Protein AF-A0A1W0E5Q2-F1 (afdb_monomer_lite)

Organism: NCBI:txid646526

pLDDT: mean 72.63, std 23.04, range [25.58, 96.44]

Sequence (210 aa):
MLLNKISNKIKNLESLKLEKNTQEKLEINKKIKTYCEIKRILDTDDTIPFDVLNIDKKTCKFIDVKENFINLAKVIHPNNCKCIGSREAAVKLQNAYLKINTLKKFEEYKKGKSTNMFTKNYVNKLTNLVNNQEINNVLFNNMFTHNNDIVFEQHLNTGHFSVSFNSLGILSNLFSTLPHGNNRRDTSLKNMLRRIFCFIVAILILLQFL

Foldseek 3Di:
DVVVVVVVVVVVVVVVVVVVVVVVVVVVVLLVVLQVLLVQLVPDDLQQLCSNLVHDLPPDDLVSLVVSLVVNCVSLPCVNDVDPNSVVSNVSNVSSSVQCVDPVSSVCVSVVNRPPPPCPVVVVVVVVVVVPVPVCCVVVCVVPVDPDDPDPDDDPDDDDDPDDDPDDPVVVVVVVPDDPDPDPPCPVVVVVVVVVVVVVVVVVVVVVVD

InterPro domains:
  IPR036869 Chaperone J-domain superfamily [G3DSA:1.10.287.110] (45-142)

Structure (mmCIF, N/CA/C/O backbone):
data_AF-A0A1W0E5Q2-F1
#
_entry.id   AF-A0A1W0E5Q2-F1
#
loop_
_atom_site.group_PDB
_atom_site.id
_atom_site.type_symbol
_atom_site.label_atom_id
_atom_site.label_alt_id
_atom_site.label_comp_id
_atom_site.label_asym_id
_atom_site.label_entity_id
_atom_site.label_seq_id
_atom_site.pdbx_PDB_ins_code
_atom_site.Cartn_x
_atom_site.Cartn_y
_atom_site.Cartn_z
_atom_site.occupancy
_atom_site.B_iso_or_equiv
_atom_site.auth_seq_id
_atom_site.auth_comp_id
_atom_site.auth_asym_id
_atom_site.auth_atom_id
_atom_site.pdbx_PDB_model_num
ATOM 1 N N . MET A 1 1 ? 48.278 -21.548 -29.520 1.00 75.56 1 MET A N 1
ATOM 2 C CA . MET A 1 1 ? 48.046 -20.440 -28.555 1.00 75.56 1 MET A CA 1
ATOM 3 C C . MET A 1 1 ? 46.888 -19.513 -28.957 1.00 75.56 1 MET A C 1
ATOM 5 O O . MET A 1 1 ? 46.073 -19.192 -28.100 1.00 75.56 1 MET A O 1
ATOM 9 N N . LEU A 1 2 ? 46.766 -19.107 -30.231 1.00 83.81 2 LEU A N 1
ATOM 10 C CA . LEU A 1 2 ? 45.667 -18.249 -30.720 1.00 83.81 2 LEU A CA 1
ATOM 11 C C . LEU A 1 2 ? 44.270 -18.886 -30.606 1.00 83.81 2 LEU A C 1
ATOM 13 O O . LEU A 1 2 ? 43.350 -18.236 -30.120 1.00 83.81 2 LEU A O 1
ATOM 17 N N . LEU A 1 3 ? 44.125 -20.167 -30.963 1.00 84.38 3 LEU A N 1
ATOM 18 C CA . LEU A 1 3 ? 42.841 -20.881 -30.883 1.00 84.38 3 LEU A CA 1
ATOM 19 C C . LEU A 1 3 ? 42.276 -20.934 -29.452 1.00 84.38 3 LEU A C 1
ATOM 21 O O . LEU A 1 3 ? 41.090 -20.688 -29.255 1.00 84.38 3 LEU A O 1
ATOM 25 N N . ASN A 1 4 ? 43.127 -21.128 -28.439 1.00 84.38 4 ASN A N 1
ATOM 26 C CA . ASN A 1 4 ? 42.702 -21.115 -27.032 1.00 84.38 4 ASN A CA 1
ATOM 27 C C . ASN A 1 4 ? 42.227 -19.723 -26.586 1.00 84.38 4 ASN A C 1
ATOM 29 O O . ASN A 1 4 ? 41.242 -19.610 -25.860 1.00 84.38 4 ASN A O 1
ATOM 33 N N . LYS A 1 5 ? 42.881 -18.649 -27.055 1.00 86.50 5 LYS A N 1
ATOM 34 C CA . LYS A 1 5 ? 42.441 -17.270 -26.778 1.00 86.50 5 LYS A CA 1
ATOM 35 C C . LYS A 1 5 ? 41.076 -16.979 -27.410 1.00 86.50 5 LYS A C 1
ATOM 37 O O . LYS A 1 5 ? 40.232 -16.366 -26.762 1.00 86.50 5 LYS A O 1
ATOM 42 N N . ILE A 1 6 ? 40.847 -17.444 -28.640 1.00 89.50 6 ILE A N 1
ATOM 43 C CA . ILE A 1 6 ? 39.563 -17.288 -29.339 1.00 89.50 6 ILE A CA 1
ATOM 44 C C . ILE A 1 6 ? 38.467 -18.093 -28.630 1.00 89.50 6 ILE A C 1
ATOM 46 O O . ILE A 1 6 ? 37.418 -17.536 -28.315 1.00 89.50 6 ILE A O 1
ATOM 50 N N . SER A 1 7 ? 38.734 -19.357 -28.285 1.00 88.44 7 SER A N 1
ATOM 51 C CA . SER A 1 7 ? 37.791 -20.211 -27.553 1.00 88.44 7 SER A CA 1
ATOM 52 C C . SER A 1 7 ? 37.380 -19.610 -26.206 1.00 88.44 7 SER A C 1
ATOM 54 O O . SER A 1 7 ? 36.201 -19.643 -25.859 1.00 88.44 7 SER A O 1
ATOM 56 N N . ASN A 1 8 ? 38.321 -19.047 -25.443 1.00 85.81 8 ASN A N 1
ATOM 57 C CA . ASN A 1 8 ? 38.005 -18.412 -24.161 1.00 85.81 8 ASN A CA 1
ATOM 58 C C . ASN A 1 8 ? 37.178 -17.133 -24.344 1.00 85.81 8 ASN A C 1
ATOM 60 O O . ASN A 1 8 ? 36.280 -16.859 -23.550 1.00 85.81 8 ASN A O 1
ATOM 64 N N . LYS A 1 9 ? 37.441 -16.366 -25.409 1.00 89.06 9 LYS A N 1
ATOM 65 C CA . LYS A 1 9 ? 36.678 -15.154 -25.725 1.00 89.06 9 LYS A CA 1
ATOM 66 C C . LYS A 1 9 ? 35.236 -15.477 -26.124 1.00 89.06 9 LYS A C 1
ATOM 68 O O . LYS A 1 9 ? 34.334 -14.765 -25.701 1.00 89.06 9 LYS A O 1
ATOM 73 N N . ILE A 1 10 ? 35.016 -16.559 -26.876 1.00 89.94 10 ILE A N 1
ATOM 74 C CA . ILE A 1 10 ? 33.670 -17.029 -27.246 1.00 89.94 10 ILE A CA 1
ATOM 75 C C . ILE A 1 10 ? 32.881 -17.444 -25.998 1.00 89.94 10 ILE A C 1
ATOM 77 O O . ILE A 1 10 ? 31.791 -16.922 -25.786 1.00 89.94 10 ILE A O 1
ATOM 81 N N . LYS A 1 11 ? 33.462 -18.273 -25.117 1.00 87.88 11 LYS A N 1
ATOM 82 C CA . LYS A 1 11 ? 32.806 -18.691 -23.862 1.00 87.88 11 LYS A CA 1
ATOM 83 C C . LYS A 1 11 ? 32.404 -17.504 -22.979 1.00 87.88 11 LYS A C 1
ATOM 85 O O . LYS A 1 11 ? 31.305 -17.485 -22.440 1.00 87.88 11 LYS A O 1
ATOM 90 N N . ASN A 1 12 ? 33.272 -16.496 -22.872 1.00 88.25 12 ASN A N 1
ATOM 91 C CA . ASN A 1 12 ? 32.995 -15.294 -22.082 1.00 88.25 12 ASN A CA 1
ATOM 92 C C . ASN A 1 12 ? 31.882 -14.421 -22.706 1.00 88.25 12 ASN A C 1
ATOM 94 O O . ASN A 1 12 ? 31.084 -13.800 -22.012 1.00 88.25 12 ASN A O 1
ATOM 98 N N . LEU A 1 13 ? 31.786 -14.382 -24.039 1.00 88.25 13 LEU A N 1
ATOM 99 C CA . LEU A 1 13 ? 30.698 -13.678 -24.725 1.00 88.25 13 LEU A CA 1
ATOM 100 C C . LEU A 1 13 ? 29.350 -14.395 -24.565 1.00 88.25 13 LEU A C 1
ATOM 102 O O . LEU A 1 13 ? 28.318 -13.732 -24.462 1.00 88.25 13 LEU A O 1
ATOM 106 N N . GLU A 1 14 ? 29.346 -15.727 -24.543 1.00 88.38 14 GLU A N 1
ATOM 107 C CA . GLU A 1 14 ? 28.142 -16.529 -24.304 1.00 88.38 14 GLU A CA 1
ATOM 108 C C . GLU A 1 14 ? 27.624 -16.366 -22.870 1.00 88.38 14 GLU A C 1
ATOM 110 O O . GLU A 1 14 ? 26.427 -16.132 -22.689 1.00 88.38 14 GLU A O 1
ATOM 115 N N . SER A 1 15 ? 28.508 -16.385 -21.864 1.00 81.19 15 SER A N 1
ATOM 116 C CA . SER A 1 15 ? 28.120 -16.144 -20.467 1.00 81.19 15 SER A CA 1
ATOM 117 C C . SER A 1 15 ? 27.541 -14.741 -20.266 1.00 81.19 15 SER A C 1
ATOM 119 O O . SER A 1 15 ? 26.471 -14.601 -19.677 1.00 81.19 15 SER A O 1
ATOM 121 N N . LEU A 1 16 ? 28.158 -13.709 -20.854 1.00 84.81 16 LEU A N 1
ATOM 122 C CA . LEU A 1 16 ? 27.651 -12.332 -20.789 1.00 84.81 16 LEU A CA 1
ATOM 123 C C . LEU A 1 16 ? 26.275 -12.166 -21.457 1.00 84.81 16 LEU A C 1
ATOM 125 O O . LEU A 1 16 ? 25.439 -11.398 -20.979 1.00 84.81 16 LEU A O 1
ATOM 129 N N . LYS A 1 17 ? 26.016 -12.866 -22.570 1.00 84.38 17 LYS A N 1
ATOM 130 C CA . LYS A 1 17 ? 24.691 -12.860 -23.217 1.00 84.38 17 LYS A CA 1
ATOM 131 C C . LYS A 1 17 ? 23.635 -13.536 -22.342 1.00 84.38 17 LYS A C 1
ATOM 133 O O . LYS A 1 17 ? 22.516 -13.035 -22.245 1.00 84.38 17 LYS A O 1
ATOM 138 N N . LEU A 1 18 ? 23.985 -14.647 -21.697 1.00 85.62 18 LEU A N 1
ATOM 139 C CA . LEU A 1 18 ? 23.076 -15.372 -20.813 1.00 85.62 18 LEU A CA 1
ATOM 140 C C . LEU A 1 18 ? 22.715 -14.549 -19.566 1.00 85.62 18 LEU A C 1
ATOM 142 O O . LEU A 1 18 ? 21.541 -14.485 -19.193 1.00 85.62 18 LEU A O 1
ATOM 146 N N . GLU A 1 19 ? 23.693 -13.874 -18.959 1.00 83.75 19 GLU A N 1
ATOM 147 C CA . GLU A 1 19 ? 23.477 -12.984 -17.812 1.00 83.75 19 GLU A CA 1
ATOM 148 C C . GLU A 1 19 ? 22.539 -11.826 -18.162 1.00 83.75 19 GLU A C 1
ATOM 150 O O . GLU A 1 19 ? 21.562 -11.592 -17.447 1.00 83.75 19 GLU A O 1
ATOM 155 N N . LYS A 1 20 ? 22.758 -11.165 -19.308 1.00 83.00 20 LYS A N 1
ATOM 156 C CA . LYS A 1 20 ? 21.885 -10.083 -19.792 1.00 83.00 20 LYS A CA 1
ATOM 157 C C . LYS A 1 20 ? 20.444 -10.547 -20.005 1.00 83.00 20 LYS A C 1
ATOM 159 O O . LYS A 1 20 ? 19.521 -9.919 -19.492 1.00 83.00 20 LYS A O 1
ATOM 164 N N . ASN A 1 21 ? 20.249 -11.683 -20.678 1.00 83.56 21 ASN A N 1
ATOM 165 C CA . ASN A 1 21 ? 18.913 -12.244 -20.910 1.00 83.56 21 ASN A CA 1
ATOM 166 C C . ASN A 1 21 ? 18.203 -12.618 -19.598 1.00 83.56 21 ASN A C 1
ATOM 168 O O . ASN A 1 21 ? 16.978 -12.538 -19.495 1.00 83.56 21 ASN A O 1
ATOM 172 N N . THR A 1 22 ? 18.962 -13.049 -18.590 1.00 86.44 22 THR A N 1
ATOM 173 C CA . THR A 1 22 ? 18.414 -13.406 -17.277 1.00 86.44 22 THR A CA 1
ATOM 174 C C . THR A 1 22 ? 17.990 -12.159 -16.504 1.00 86.44 22 THR A C 1
ATOM 176 O O . THR A 1 22 ? 16.891 -12.136 -15.953 1.00 86.44 22 THR A O 1
ATOM 179 N N . GLN A 1 23 ? 18.815 -11.107 -16.513 1.00 85.19 23 GLN A N 1
ATOM 180 C CA . GLN A 1 23 ? 18.502 -9.819 -15.887 1.00 85.19 23 GLN A CA 1
ATOM 181 C C . GLN A 1 23 ? 17.257 -9.176 -16.505 1.00 85.19 23 GLN A C 1
ATOM 183 O O . GLN A 1 23 ? 16.350 -8.777 -15.777 1.00 85.19 23 GLN A O 1
ATOM 188 N N . GLU A 1 24 ? 17.157 -9.166 -17.835 1.00 84.56 24 GLU A N 1
ATOM 189 C CA . GLU A 1 24 ? 16.009 -8.604 -18.550 1.00 84.56 24 GLU A CA 1
ATOM 190 C C . GLU A 1 24 ? 14.696 -9.322 -18.190 1.00 84.56 24 GLU A C 1
ATOM 192 O O . GLU A 1 24 ? 13.696 -8.681 -17.857 1.00 84.56 24 GLU A O 1
ATOM 197 N N . LYS A 1 25 ? 14.703 -10.662 -18.147 1.00 85.81 25 LYS A N 1
ATOM 198 C CA . LYS A 1 25 ? 13.542 -11.449 -17.691 1.00 85.81 25 LYS A CA 1
ATOM 199 C C . LYS A 1 25 ? 13.145 -11.111 -16.252 1.00 85.81 25 LYS A C 1
ATOM 201 O O . LYS A 1 25 ? 11.955 -11.056 -15.934 1.00 85.81 25 LYS A O 1
ATOM 206 N N . LEU A 1 26 ? 14.122 -10.887 -15.376 1.00 84.94 26 LEU A N 1
ATOM 207 C CA . LEU A 1 26 ? 13.898 -10.552 -13.969 1.00 84.94 26 LEU A CA 1
ATOM 208 C C . LEU A 1 26 ? 13.268 -9.161 -13.815 1.00 84.94 26 LEU A C 1
ATOM 210 O O . LEU A 1 26 ? 12.331 -8.989 -13.031 1.00 84.94 26 LEU A O 1
ATOM 214 N N . GLU A 1 27 ? 13.718 -8.190 -14.609 1.00 86.88 27 GLU A N 1
ATOM 215 C CA . GLU A 1 27 ? 13.139 -6.847 -14.648 1.00 86.88 27 GLU A CA 1
ATOM 216 C C . GLU A 1 27 ? 11.707 -6.837 -15.185 1.00 86.88 27 GLU A C 1
ATOM 218 O O . GLU A 1 27 ? 10.837 -6.186 -14.600 1.00 86.88 27 GLU A O 1
ATOM 223 N N . ILE A 1 28 ? 11.435 -7.576 -16.264 1.00 86.69 28 ILE A N 1
ATOM 224 C CA . ILE A 1 28 ? 10.082 -7.712 -16.820 1.00 86.69 28 ILE A CA 1
ATOM 225 C C . ILE A 1 28 ? 9.147 -8.325 -15.773 1.00 86.69 28 ILE A C 1
ATOM 227 O O . ILE A 1 28 ? 8.084 -7.769 -15.492 1.00 86.69 28 ILE A O 1
ATOM 231 N N . ASN A 1 29 ? 9.571 -9.408 -15.118 1.00 87.62 29 ASN A N 1
ATOM 232 C CA . ASN A 1 29 ? 8.796 -10.036 -14.048 1.00 87.62 29 ASN A CA 1
ATOM 233 C C . ASN A 1 29 ? 8.528 -9.077 -12.880 1.00 87.62 29 ASN A C 1
ATOM 235 O O . ASN A 1 29 ? 7.428 -9.080 -12.326 1.00 87.62 29 ASN A O 1
ATOM 239 N N . LYS A 1 30 ? 9.496 -8.226 -12.515 1.00 87.94 30 LYS A N 1
ATOM 240 C CA . LYS A 1 30 ? 9.305 -7.197 -11.484 1.00 87.94 30 LYS A CA 1
ATOM 241 C C . LYS A 1 30 ? 8.251 -6.169 -11.907 1.00 87.94 30 LYS A C 1
ATOM 243 O O . LYS A 1 30 ? 7.358 -5.875 -11.118 1.00 87.94 30 LYS A O 1
ATOM 248 N N . LYS A 1 31 ? 8.307 -5.676 -13.149 1.00 88.25 31 LYS A N 1
ATOM 249 C CA . LYS A 1 31 ? 7.326 -4.719 -13.693 1.00 88.25 31 LYS A CA 1
ATOM 250 C C . LYS A 1 31 ? 5.912 -5.302 -13.726 1.00 88.25 31 LYS A C 1
ATOM 252 O O . LYS A 1 31 ? 4.974 -4.627 -13.307 1.00 88.25 31 LYS A O 1
ATOM 257 N N . ILE A 1 32 ? 5.766 -6.557 -14.161 1.00 89.50 32 ILE A N 1
ATOM 258 C CA . ILE A 1 32 ? 4.474 -7.262 -14.178 1.00 89.50 32 ILE A CA 1
ATOM 259 C C . ILE A 1 32 ? 3.915 -7.378 -12.758 1.00 89.50 32 ILE A C 1
ATOM 261 O O . ILE A 1 32 ? 2.766 -7.012 -12.528 1.00 89.50 32 ILE A O 1
ATOM 265 N N . LYS A 1 33 ? 4.734 -7.806 -11.788 1.00 90.19 33 LYS A N 1
ATOM 266 C CA . LYS A 1 33 ? 4.317 -7.898 -10.379 1.00 90.19 33 LYS A CA 1
ATOM 267 C C . LYS A 1 33 ? 3.839 -6.554 -9.830 1.00 90.19 33 LYS A C 1
ATOM 269 O O . LYS A 1 33 ? 2.781 -6.500 -9.214 1.00 90.19 33 LYS A O 1
ATOM 274 N N . THR A 1 34 ? 4.573 -5.472 -10.089 1.00 90.75 34 THR A N 1
ATOM 275 C CA . THR A 1 34 ? 4.164 -4.126 -9.666 1.00 90.75 34 THR A CA 1
ATOM 276 C C . THR A 1 34 ? 2.839 -3.704 -10.302 1.00 90.75 34 THR A C 1
ATOM 278 O O . THR A 1 34 ? 1.982 -3.163 -9.610 1.00 90.75 34 THR A O 1
ATOM 281 N N . TYR A 1 35 ? 2.639 -3.967 -11.595 1.00 92.19 35 TYR A N 1
ATOM 282 C CA . TYR A 1 35 ? 1.380 -3.652 -12.274 1.00 92.19 35 TYR A CA 1
ATOM 283 C C . TYR A 1 35 ? 0.193 -4.437 -11.696 1.00 92.19 35 TYR A C 1
ATOM 285 O O . TYR A 1 35 ? -0.857 -3.853 -11.433 1.00 92.19 35 TYR A O 1
ATOM 293 N N . CYS A 1 36 ? 0.366 -5.738 -11.443 1.00 93.25 36 CYS A N 1
ATOM 294 C CA . CYS A 1 36 ? -0.650 -6.560 -10.784 1.00 93.25 36 CYS A CA 1
ATOM 295 C C . CYS A 1 36 ? -1.012 -6.011 -9.398 1.00 93.25 36 CYS A C 1
ATOM 297 O O . CYS A 1 36 ? -2.189 -5.976 -9.051 1.00 93.25 36 CYS A O 1
ATOM 299 N N . GLU A 1 37 ? -0.023 -5.536 -8.639 1.00 94.38 37 GLU A N 1
ATOM 300 C CA . GLU A 1 37 ? -0.241 -4.970 -7.307 1.00 94.38 37 GLU A CA 1
ATOM 301 C C . GLU A 1 37 ? -0.989 -3.633 -7.355 1.00 94.38 37 GLU A C 1
ATOM 303 O O . GLU A 1 37 ? -1.928 -3.415 -6.594 1.00 94.38 37 GLU A O 1
ATOM 308 N N . ILE A 1 38 ? -0.628 -2.756 -8.297 1.00 93.62 38 ILE A N 1
ATOM 309 C CA . ILE A 1 38 ? -1.350 -1.501 -8.547 1.00 93.62 38 ILE A CA 1
ATOM 310 C C . ILE A 1 38 ? -2.808 -1.798 -8.883 1.00 93.62 38 ILE A C 1
ATOM 312 O O . ILE A 1 38 ? -3.708 -1.222 -8.275 1.00 93.62 38 ILE A O 1
ATOM 316 N N . LYS A 1 39 ? -3.043 -2.725 -9.815 1.00 95.44 39 LYS A N 1
ATOM 317 C CA . LYS A 1 39 ? -4.393 -3.112 -10.217 1.00 95.44 39 LYS A CA 1
ATOM 318 C C . LYS A 1 39 ? -5.184 -3.679 -9.037 1.00 95.44 39 LYS A C 1
ATOM 320 O O . LYS A 1 39 ? -6.296 -3.228 -8.793 1.00 95.44 39 LYS A O 1
ATOM 325 N N . ARG A 1 40 ? -4.586 -4.582 -8.250 1.00 96.44 40 ARG A N 1
ATOM 326 C CA . ARG A 1 40 ? -5.193 -5.126 -7.026 1.00 96.44 40 ARG A CA 1
ATOM 327 C C . ARG A 1 40 ? -5.633 -4.007 -6.085 1.00 96.44 40 ARG A C 1
ATOM 329 O O . ARG A 1 40 ? -6.778 -4.004 -5.645 1.00 96.44 40 ARG A O 1
ATOM 336 N N . ILE A 1 41 ? -4.747 -3.054 -5.791 1.00 95.31 41 ILE A N 1
ATOM 337 C CA . ILE A 1 41 ? -5.056 -1.925 -4.906 1.00 95.31 41 ILE A CA 1
ATOM 338 C C . ILE A 1 41 ? -6.215 -1.104 -5.468 1.00 95.31 41 ILE A C 1
ATOM 340 O O . ILE A 1 41 ? -7.128 -0.776 -4.721 1.00 95.31 41 ILE A O 1
ATOM 344 N N . LEU A 1 42 ? -6.205 -0.785 -6.763 1.00 93.88 42 LEU A N 1
ATOM 345 C CA . LEU A 1 42 ? -7.261 0.011 -7.390 1.00 93.88 42 LEU A CA 1
ATOM 346 C C . LEU A 1 42 ? -8.618 -0.700 -7.394 1.00 93.88 42 LEU A C 1
ATOM 348 O O . LEU A 1 42 ? -9.615 -0.049 -7.087 1.00 93.88 42 LEU A O 1
ATOM 352 N N . ASP A 1 43 ? -8.640 -2.007 -7.645 1.00 94.75 43 ASP A N 1
ATOM 353 C CA . ASP A 1 43 ? -9.860 -2.821 -7.726 1.00 94.75 43 ASP A CA 1
ATOM 354 C C . ASP A 1 43 ? -10.442 -3.180 -6.341 1.00 94.75 43 ASP A C 1
ATOM 356 O O . ASP A 1 43 ? -11.600 -3.579 -6.235 1.00 94.75 43 ASP A O 1
ATOM 360 N N . THR A 1 44 ? -9.660 -3.042 -5.264 1.00 94.25 44 THR A N 1
ATOM 361 C CA . THR A 1 44 ? -10.092 -3.371 -3.891 1.00 94.25 44 THR A CA 1
ATOM 362 C C . THR A 1 44 ? -11.119 -2.366 -3.364 1.00 94.25 44 THR A C 1
ATOM 364 O O . THR A 1 44 ? -11.025 -1.183 -3.661 1.00 94.25 44 THR A O 1
ATOM 367 N N . ASP A 1 45 ? -12.069 -2.772 -2.523 1.00 89.06 45 ASP A N 1
ATOM 368 C CA . ASP A 1 45 ? -13.006 -1.824 -1.910 1.00 89.06 45 ASP A CA 1
ATOM 369 C C . ASP A 1 45 ? -12.311 -0.887 -0.893 1.00 89.06 45 ASP A C 1
ATOM 371 O O . ASP A 1 45 ? -11.687 -1.318 0.079 1.00 89.06 45 ASP A O 1
ATOM 375 N N . ASP A 1 46 ? -12.463 0.426 -1.086 1.00 84.06 46 ASP A N 1
ATOM 376 C CA . ASP A 1 46 ? -11.978 1.473 -0.184 1.00 84.06 46 ASP A CA 1
ATOM 377 C C . ASP A 1 46 ? -12.575 1.368 1.228 1.00 84.06 46 ASP A C 1
ATOM 379 O O . ASP A 1 46 ? -12.006 1.926 2.178 1.00 84.06 46 ASP A O 1
ATOM 383 N N . THR A 1 47 ? -13.737 0.726 1.393 1.00 85.31 47 THR A N 1
ATOM 384 C CA . THR A 1 47 ? -14.409 0.601 2.695 1.00 85.31 47 THR A CA 1
ATOM 385 C C . THR A 1 47 ? -13.673 -0.326 3.662 1.00 85.31 47 THR A C 1
ATOM 387 O O . THR A 1 47 ? -13.846 -0.175 4.876 1.00 85.31 47 THR A O 1
ATOM 390 N N . ILE A 1 48 ? -12.799 -1.207 3.158 1.00 88.31 48 ILE A N 1
ATOM 391 C CA . ILE A 1 48 ? -12.070 -2.208 3.944 1.00 88.31 48 ILE A CA 1
ATOM 392 C C . ILE A 1 48 ? -10.557 -1.927 3.866 1.00 88.31 48 ILE A C 1
ATOM 394 O O . ILE A 1 48 ? -9.864 -2.417 2.976 1.00 88.31 48 ILE A O 1
ATOM 398 N N . PRO A 1 49 ? -9.985 -1.159 4.818 1.00 92.88 49 PRO A N 1
ATOM 399 C CA . PRO A 1 49 ? -8.571 -0.770 4.776 1.00 92.88 49 PRO A CA 1
ATOM 400 C C . PRO A 1 49 ? -7.593 -1.950 4.814 1.00 92.88 49 PRO A C 1
ATOM 402 O O . PRO A 1 49 ? -6.493 -1.853 4.275 1.00 92.88 49 PRO A O 1
ATOM 405 N N . PHE A 1 50 ? -7.991 -3.050 5.459 1.00 94.88 50 PHE A N 1
ATOM 406 C CA . PHE A 1 50 ? -7.184 -4.265 5.580 1.00 94.88 50 PHE A CA 1
ATOM 407 C C . PHE A 1 50 ? -6.902 -4.899 4.213 1.00 94.88 50 PHE A C 1
ATOM 409 O O . PHE A 1 50 ? -5.761 -5.262 3.935 1.00 94.88 50 PHE A O 1
ATOM 416 N N . ASP A 1 51 ? -7.900 -4.929 3.329 1.00 94.56 51 ASP A N 1
ATOM 417 C CA . ASP A 1 51 ? -7.768 -5.523 1.999 1.00 94.56 51 ASP A CA 1
ATOM 418 C C . ASP A 1 51 ? -6.832 -4.679 1.125 1.00 94.56 51 ASP A C 1
ATOM 420 O O . ASP A 1 51 ? -5.955 -5.204 0.437 1.00 94.56 51 ASP A O 1
ATOM 424 N N . VAL A 1 52 ? -6.932 -3.346 1.214 1.00 95.56 52 VAL A N 1
ATOM 425 C CA . VAL A 1 52 ? -6.033 -2.431 0.490 1.00 95.56 52 VAL A CA 1
ATOM 426 C C . VAL A 1 52 ? -4.579 -2.638 0.930 1.00 95.56 52 VAL A C 1
ATOM 428 O O . VAL A 1 52 ? -3.683 -2.738 0.089 1.00 95.56 52 VAL A O 1
ATOM 431 N N . LEU A 1 53 ? -4.354 -2.770 2.240 1.00 95.56 53 LEU A N 1
ATOM 432 C CA . LEU A 1 53 ? -3.040 -3.024 2.840 1.00 95.56 53 LEU A CA 1
ATOM 433 C C . LEU A 1 53 ? -2.562 -4.478 2.696 1.00 95.56 53 LEU A C 1
ATOM 435 O O . LEU A 1 53 ? -1.457 -4.785 3.135 1.00 95.56 53 LEU A O 1
ATOM 439 N N . ASN A 1 54 ? -3.361 -5.347 2.070 1.00 95.19 54 ASN A N 1
ATOM 440 C CA . ASN A 1 54 ? -3.078 -6.769 1.885 1.00 95.19 54 ASN A CA 1
ATOM 441 C C . ASN A 1 54 ? -2.779 -7.504 3.205 1.00 95.19 54 ASN A C 1
ATOM 443 O O . ASN A 1 54 ? -1.825 -8.275 3.304 1.00 95.19 54 ASN A O 1
ATOM 447 N N . ILE A 1 55 ? -3.582 -7.233 4.235 1.00 95.00 55 ILE A N 1
ATOM 448 C CA . ILE A 1 55 ? -3.462 -7.850 5.559 1.00 95.00 55 ILE A CA 1
ATOM 449 C C . ILE A 1 55 ? -4.759 -8.545 5.949 1.00 95.00 55 ILE A C 1
ATOM 451 O O . ILE A 1 55 ? -5.851 -8.013 5.765 1.00 95.00 55 ILE A O 1
ATOM 455 N N . ASP A 1 56 ? -4.647 -9.725 6.551 1.00 94.56 56 ASP A N 1
ATOM 456 C CA . ASP A 1 56 ? -5.816 -10.436 7.056 1.00 94.56 56 ASP A CA 1
ATOM 457 C C . ASP A 1 56 ? -6.304 -9.805 8.367 1.00 94.56 56 ASP A C 1
ATOM 459 O O . ASP A 1 56 ? -5.629 -9.829 9.400 1.00 94.56 56 ASP A O 1
ATOM 463 N N . LYS A 1 57 ? -7.532 -9.280 8.342 1.00 92.75 57 LYS A N 1
ATOM 464 C CA . LYS A 1 57 ? -8.214 -8.672 9.492 1.00 92.75 57 LYS A CA 1
ATOM 465 C C . LYS A 1 57 ? -8.217 -9.569 10.738 1.00 92.75 57 LYS A C 1
ATOM 467 O O . LYS A 1 57 ? -8.190 -9.047 11.856 1.00 92.75 57 LYS A O 1
ATOM 472 N N . LYS A 1 58 ? -8.287 -10.896 10.587 1.00 91.56 58 LYS A N 1
ATOM 473 C CA . LYS A 1 58 ? -8.388 -11.825 11.726 1.00 91.56 58 LYS A CA 1
ATOM 474 C C . LYS A 1 58 ? -7.049 -11.976 12.439 1.00 91.56 58 LYS A C 1
ATOM 476 O O . LYS A 1 58 ? -6.980 -11.812 13.661 1.00 91.56 58 LYS A O 1
ATOM 481 N N . THR A 1 59 ? -5.996 -12.233 11.674 1.00 93.88 59 THR A N 1
ATOM 482 C CA . THR A 1 59 ? -4.676 -12.613 12.191 1.00 93.88 59 THR A CA 1
ATOM 483 C C . THR A 1 59 ? -3.730 -11.435 12.413 1.00 93.88 59 THR A C 1
ATOM 485 O O . THR A 1 59 ? -2.833 -11.544 13.247 1.00 93.88 59 THR A O 1
ATOM 488 N N . CYS A 1 60 ? -3.951 -10.293 11.753 1.00 93.25 60 CYS A N 1
ATOM 489 C CA . CYS A 1 60 ? -3.025 -9.165 11.834 1.00 93.25 60 CYS A CA 1
ATOM 490 C C . CYS A 1 60 ? -2.930 -8.529 13.232 1.00 93.25 60 CYS A C 1
ATOM 492 O O . CYS A 1 60 ? -3.914 -8.413 13.987 1.00 93.25 60 CYS A O 1
ATOM 494 N N . LYS A 1 61 ? -1.717 -8.065 13.534 1.00 95.25 61 LYS A N 1
ATOM 495 C CA . LYS A 1 61 ? -1.344 -7.190 14.646 1.00 95.25 61 LYS A CA 1
ATOM 496 C C . LYS A 1 61 ? -1.236 -5.745 14.157 1.00 95.25 61 LYS A C 1
ATOM 498 O O . LYS A 1 61 ? -1.117 -5.469 12.968 1.00 95.25 61 LYS A O 1
ATOM 503 N N . PHE A 1 62 ? -1.238 -4.804 15.098 1.00 93.81 62 PHE A N 1
ATOM 504 C CA . PHE A 1 62 ? -1.108 -3.381 14.774 1.00 93.81 62 PHE A CA 1
ATOM 505 C C . PHE A 1 62 ? 0.226 -3.045 14.081 1.00 93.81 62 PHE A C 1
ATOM 507 O O . PHE A 1 62 ? 0.266 -2.166 13.225 1.00 93.81 62 PHE A O 1
ATOM 514 N N . ILE A 1 63 ? 1.306 -3.764 14.405 1.00 94.06 63 ILE A N 1
ATOM 515 C CA . ILE A 1 63 ? 2.626 -3.545 13.797 1.00 94.06 63 ILE A CA 1
ATOM 516 C C . ILE A 1 63 ? 2.627 -3.847 12.288 1.00 94.06 63 ILE A C 1
ATOM 518 O O . ILE A 1 63 ? 3.178 -3.070 11.505 1.00 94.06 63 ILE A O 1
ATOM 522 N N . ASP A 1 64 ? 1.880 -4.876 11.876 1.00 94.00 64 ASP A N 1
ATOM 523 C CA . ASP A 1 64 ? 1.768 -5.333 10.486 1.00 94.00 64 ASP A CA 1
ATOM 524 C C . ASP A 1 64 ? 1.181 -4.252 9.565 1.00 94.00 64 ASP A C 1
ATOM 526 O O . ASP A 1 64 ? 1.453 -4.233 8.365 1.00 94.00 64 ASP A O 1
ATOM 530 N N . VAL A 1 65 ? 0.386 -3.325 10.113 1.00 94.75 65 VAL A N 1
ATOM 531 C CA . VAL A 1 65 ? -0.210 -2.206 9.367 1.00 94.75 65 VAL A CA 1
ATOM 532 C C . VAL A 1 65 ? 0.876 -1.297 8.798 1.00 94.75 65 VAL A C 1
ATOM 534 O O . VAL A 1 65 ? 0.834 -0.933 7.622 1.00 94.75 65 VAL A O 1
ATOM 537 N N . LYS A 1 66 ? 1.855 -0.922 9.630 1.00 93.50 66 LYS A N 1
ATOM 538 C CA . LYS A 1 66 ? 2.946 -0.027 9.228 1.00 93.50 66 LYS A CA 1
ATOM 539 C C . LYS A 1 66 ? 3.917 -0.747 8.296 1.00 93.50 66 LYS A C 1
ATOM 541 O O . LYS A 1 66 ? 4.330 -0.170 7.293 1.00 93.50 66 LYS A O 1
ATOM 546 N N . GLU A 1 67 ? 4.253 -1.996 8.605 1.00 94.69 67 GLU A N 1
ATOM 547 C CA . GLU A 1 67 ? 5.178 -2.794 7.795 1.00 94.69 67 GLU A CA 1
ATOM 548 C C . GLU A 1 67 ? 4.644 -3.016 6.377 1.00 94.69 67 GLU A C 1
ATOM 550 O O . GLU A 1 67 ? 5.335 -2.713 5.401 1.00 94.69 67 GLU A O 1
ATOM 555 N N . ASN A 1 68 ? 3.388 -3.451 6.243 1.00 95.62 68 ASN A N 1
ATOM 556 C CA . ASN A 1 68 ? 2.795 -3.684 4.928 1.00 95.62 68 ASN A CA 1
ATOM 557 C C . ASN A 1 68 ? 2.566 -2.389 4.153 1.00 95.62 68 ASN A C 1
ATOM 559 O O . ASN A 1 68 ? 2.815 -2.359 2.948 1.00 95.62 68 ASN A O 1
ATOM 563 N N . PHE A 1 69 ? 2.199 -1.296 4.829 1.00 96.12 69 PHE A N 1
ATOM 564 C CA . PHE A 1 69 ? 2.142 0.017 4.190 1.00 96.12 69 PHE A CA 1
ATOM 565 C C . PHE A 1 69 ? 3.489 0.399 3.560 1.00 96.12 69 PHE A C 1
ATOM 567 O O . PHE A 1 69 ? 3.533 0.754 2.384 1.00 96.12 69 PHE A O 1
ATOM 574 N N . ILE A 1 70 ? 4.594 0.286 4.306 1.00 94.38 70 ILE A N 1
ATOM 575 C CA . ILE A 1 70 ? 5.934 0.638 3.811 1.00 94.38 70 ILE A CA 1
ATOM 576 C C . ILE A 1 70 ? 6.348 -0.276 2.652 1.00 94.38 70 ILE A C 1
ATOM 578 O O . ILE A 1 70 ? 6.878 0.206 1.647 1.00 94.38 70 ILE A O 1
ATOM 582 N N . ASN A 1 71 ? 6.104 -1.582 2.772 1.00 94.25 71 ASN A N 1
ATOM 583 C CA . ASN A 1 71 ? 6.461 -2.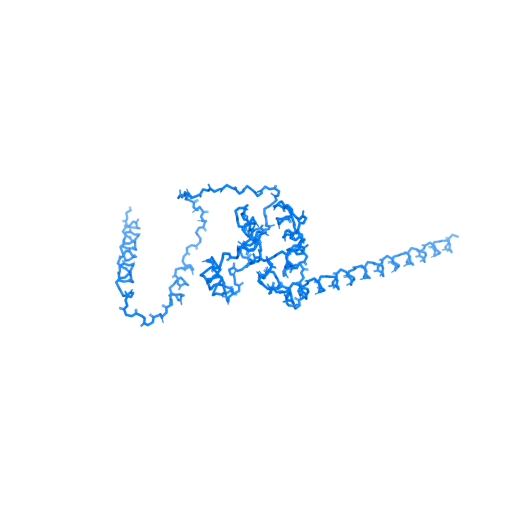556 1.743 1.00 94.25 71 ASN A CA 1
ATOM 584 C C . ASN A 1 71 ? 5.708 -2.295 0.435 1.00 94.25 71 ASN A C 1
ATOM 586 O O . ASN A 1 71 ? 6.330 -2.218 -0.626 1.00 94.25 71 ASN A O 1
ATOM 590 N N . LEU A 1 72 ? 4.393 -2.080 0.508 1.00 94.62 72 LEU A N 1
ATOM 591 C CA . LEU A 1 72 ? 3.573 -1.772 -0.661 1.00 94.62 72 LEU A CA 1
ATOM 592 C C . LEU A 1 72 ? 3.926 -0.408 -1.254 1.00 94.62 72 LEU A C 1
ATOM 594 O O . LEU A 1 72 ? 4.100 -0.303 -2.467 1.00 94.62 72 LEU A O 1
ATOM 598 N N . ALA A 1 73 ? 4.122 0.616 -0.417 1.00 93.31 73 ALA A N 1
ATOM 599 C CA . ALA A 1 73 ? 4.493 1.953 -0.870 1.00 93.31 73 ALA A CA 1
ATOM 600 C C . ALA A 1 73 ? 5.795 1.931 -1.680 1.00 93.31 73 ALA A C 1
ATOM 602 O O . ALA A 1 73 ? 5.849 2.532 -2.748 1.00 93.31 73 ALA A O 1
ATOM 603 N N . LYS A 1 74 ? 6.816 1.177 -1.247 1.00 91.56 74 LYS A N 1
ATOM 604 C CA . LYS A 1 74 ? 8.075 1.015 -2.000 1.00 91.56 74 LYS A CA 1
ATOM 605 C C . LYS A 1 74 ? 7.864 0.412 -3.390 1.00 91.56 74 LYS A C 1
ATOM 607 O O . LYS A 1 74 ? 8.557 0.809 -4.329 1.00 91.56 74 LYS A O 1
ATOM 612 N N . VAL A 1 75 ? 6.933 -0.535 -3.515 1.00 90.94 75 VAL A N 1
ATOM 613 C CA . VAL A 1 75 ? 6.629 -1.232 -4.773 1.00 90.94 75 VAL A CA 1
ATOM 614 C C . VAL A 1 75 ? 5.871 -0.325 -5.741 1.00 90.94 75 VAL A C 1
ATOM 616 O O . VAL A 1 75 ? 6.216 -0.288 -6.920 1.00 90.94 75 VAL A O 1
ATOM 619 N N . ILE A 1 76 ? 4.870 0.411 -5.254 1.00 91.94 76 ILE A N 1
ATOM 620 C CA . ILE A 1 76 ? 3.947 1.183 -6.102 1.00 91.94 76 ILE A CA 1
ATOM 621 C C . ILE A 1 76 ? 4.305 2.669 -6.228 1.00 91.94 76 ILE A C 1
ATOM 623 O O . ILE A 1 76 ? 3.605 3.399 -6.925 1.00 91.94 76 ILE A O 1
ATOM 627 N N . HIS A 1 77 ? 5.364 3.142 -5.560 1.00 88.06 77 HIS A N 1
ATOM 628 C CA . HIS A 1 77 ? 5.739 4.556 -5.575 1.00 88.06 77 HIS A CA 1
ATOM 629 C C . HIS A 1 77 ? 5.894 5.070 -7.021 1.00 88.06 77 HIS A C 1
ATOM 631 O O . HIS A 1 77 ? 6.647 4.468 -7.793 1.00 88.06 77 HIS A O 1
ATOM 637 N N . PRO A 1 78 ? 5.295 6.222 -7.388 1.00 85.12 78 PRO A N 1
ATOM 638 C CA . PRO A 1 78 ? 5.396 6.775 -8.745 1.00 85.12 78 PRO A CA 1
ATOM 639 C C . PRO A 1 78 ? 6.835 7.066 -9.214 1.00 85.12 78 PRO A C 1
ATOM 641 O O . PRO A 1 78 ? 7.123 6.963 -10.405 1.00 85.12 78 PRO A O 1
ATOM 644 N N . ASN A 1 79 ? 7.761 7.366 -8.294 1.00 84.06 79 ASN A N 1
ATOM 645 C CA . ASN A 1 79 ? 9.188 7.528 -8.588 1.00 84.06 79 ASN A CA 1
ATOM 646 C C . ASN A 1 79 ? 9.850 6.202 -9.004 1.00 84.06 79 ASN A C 1
ATOM 648 O O . ASN A 1 79 ? 10.739 6.204 -9.851 1.00 84.06 79 ASN A O 1
ATOM 652 N N . ASN A 1 80 ? 9.403 5.075 -8.439 1.00 79.25 80 ASN A N 1
ATOM 653 C CA . ASN A 1 80 ? 9.976 3.750 -8.692 1.00 79.25 80 ASN A CA 1
ATOM 654 C C . ASN A 1 80 ? 9.299 3.033 -9.871 1.00 79.25 80 ASN A C 1
ATOM 656 O O . ASN A 1 80 ? 9.946 2.260 -10.576 1.00 79.25 80 ASN A O 1
ATOM 660 N N . CYS A 1 81 ? 8.006 3.277 -10.098 1.00 78.56 81 CYS A N 1
ATOM 661 C CA . CYS A 1 81 ? 7.232 2.701 -11.196 1.00 78.56 81 CYS A CA 1
ATOM 662 C C . CYS A 1 81 ? 6.389 3.785 -11.873 1.00 78.56 81 CYS A C 1
ATOM 664 O O . CYS A 1 81 ? 5.420 4.313 -11.325 1.00 78.56 81 CYS A O 1
ATOM 666 N N . LYS A 1 82 ? 6.733 4.059 -13.135 1.00 81.56 82 LYS A N 1
ATOM 667 C CA . LYS A 1 82 ? 5.979 4.937 -14.045 1.00 81.56 82 LYS A CA 1
ATOM 668 C C . LYS A 1 82 ? 4.775 4.224 -14.676 1.00 81.56 82 LYS A C 1
ATOM 670 O O . LYS A 1 82 ? 4.411 4.497 -15.815 1.00 81.56 82 LYS A O 1
ATOM 675 N N . CYS A 1 83 ? 4.217 3.241 -13.981 1.00 84.44 83 CYS A N 1
ATOM 676 C CA . CYS A 1 83 ? 3.112 2.441 -14.482 1.00 84.44 83 CYS A CA 1
A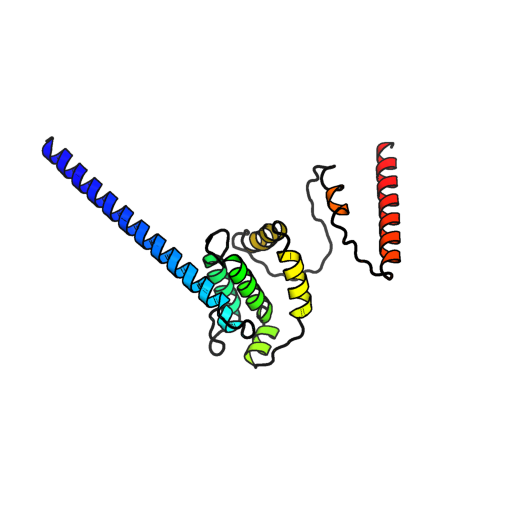TOM 677 C C . CYS A 1 83 ? 1.802 3.225 -14.320 1.00 84.44 83 CYS A C 1
ATOM 679 O O . CYS A 1 83 ? 1.638 3.980 -13.362 1.00 84.44 83 CYS A O 1
ATOM 681 N N . ILE A 1 84 ? 0.871 3.048 -15.255 1.00 88.31 84 ILE A N 1
ATOM 682 C CA . ILE A 1 84 ? -0.440 3.709 -15.213 1.00 88.31 84 ILE A CA 1
ATOM 683 C C . ILE A 1 84 ? -1.160 3.306 -13.919 1.00 88.31 84 ILE A C 1
ATOM 685 O O . ILE A 1 84 ? -1.163 2.129 -13.562 1.00 88.31 84 ILE A O 1
ATOM 689 N N . GLY A 1 85 ? -1.752 4.274 -13.216 1.00 89.25 85 GLY A N 1
ATOM 690 C CA . GLY A 1 85 ? -2.472 4.021 -11.966 1.00 89.25 85 GLY A CA 1
ATOM 691 C C . GLY A 1 85 ? -1.603 4.012 -10.703 1.00 89.25 85 GLY A C 1
ATOM 692 O O . GLY A 1 85 ? -2.138 3.854 -9.607 1.00 89.25 85 GLY A O 1
ATOM 693 N N . SER A 1 86 ? -0.271 4.150 -10.810 1.00 89.38 86 SER A N 1
ATOM 694 C CA . SER A 1 86 ? 0.625 4.057 -9.643 1.00 89.38 86 SER A CA 1
ATOM 695 C C . SER A 1 86 ? 0.368 5.158 -8.614 1.00 89.38 86 SER A C 1
ATOM 697 O O . SER A 1 86 ? 0.389 4.909 -7.408 1.00 89.38 86 SER A O 1
ATOM 699 N N . ARG A 1 87 ? 0.056 6.373 -9.076 1.00 89.94 87 ARG A N 1
ATOM 700 C CA . ARG A 1 87 ? -0.263 7.514 -8.212 1.00 89.94 87 ARG A CA 1
ATOM 701 C C . ARG A 1 87 ? -1.591 7.313 -7.492 1.00 89.94 87 ARG A C 1
ATOM 703 O O . ARG A 1 87 ? -1.670 7.526 -6.286 1.00 89.94 87 ARG A O 1
ATOM 710 N N . GLU A 1 88 ? -2.617 6.892 -8.216 1.00 90.88 88 GLU A N 1
ATOM 711 C CA . GLU A 1 88 ? -3.951 6.617 -7.693 1.00 90.88 88 GLU A CA 1
ATOM 712 C C . GLU A 1 88 ? -3.897 5.491 -6.652 1.00 90.88 88 GLU A C 1
ATOM 714 O O . GLU A 1 88 ? -4.448 5.628 -5.557 1.00 90.88 88 GLU A O 1
ATOM 719 N N . ALA A 1 89 ? -3.143 4.425 -6.940 1.00 93.50 89 ALA A N 1
ATOM 720 C CA . ALA A 1 89 ? -2.912 3.329 -6.007 1.00 93.50 89 ALA A CA 1
ATOM 721 C C . ALA A 1 89 ? -2.148 3.792 -4.757 1.00 93.50 89 ALA A C 1
ATOM 723 O O . ALA A 1 89 ? -2.523 3.426 -3.644 1.00 93.50 89 ALA A O 1
ATOM 724 N N . ALA A 1 90 ? -1.124 4.639 -4.907 1.00 92.62 90 ALA A N 1
ATOM 725 C CA . ALA A 1 90 ? -0.380 5.196 -3.777 1.00 92.62 90 ALA A CA 1
ATOM 726 C C . ALA A 1 90 ? -1.268 6.052 -2.857 1.00 92.62 90 ALA A C 1
ATOM 728 O O . ALA A 1 90 ? -1.205 5.914 -1.634 1.00 92.62 90 ALA A O 1
ATOM 729 N N . VAL A 1 91 ? -2.141 6.886 -3.430 1.00 91.19 91 VAL A N 1
ATOM 730 C CA . VAL A 1 91 ? -3.112 7.689 -2.667 1.00 91.19 91 VAL A CA 1
ATOM 731 C C . VAL A 1 91 ? -4.113 6.789 -1.940 1.00 91.19 91 VAL A C 1
ATOM 733 O O . VAL A 1 91 ? -4.381 6.987 -0.754 1.00 91.19 91 VAL A O 1
ATOM 736 N N . LYS A 1 92 ? -4.642 5.766 -2.617 1.00 93.44 92 LYS A N 1
ATOM 737 C CA . LYS A 1 92 ? -5.575 4.801 -2.025 1.00 93.44 92 LYS A CA 1
ATOM 738 C C . LYS A 1 92 ? -4.942 4.017 -0.873 1.00 93.44 92 LYS A C 1
ATOM 740 O O . LYS A 1 92 ? -5.540 3.911 0.199 1.00 93.44 92 LYS A O 1
ATOM 745 N N . LEU A 1 93 ? -3.703 3.562 -1.050 1.00 95.06 93 LEU A N 1
ATOM 746 C CA . LEU A 1 93 ? -2.912 2.902 -0.013 1.00 95.06 93 LEU A CA 1
ATOM 747 C C . LEU A 1 93 ? -2.691 3.816 1.204 1.00 95.06 93 LEU A C 1
ATOM 749 O O . LEU A 1 93 ? -2.884 3.394 2.346 1.00 95.06 93 LEU A O 1
ATOM 753 N N . GLN A 1 94 ? -2.340 5.084 0.974 1.00 92.88 94 GLN A N 1
ATOM 754 C CA . GLN A 1 94 ? -2.164 6.071 2.042 1.00 92.88 94 GLN A CA 1
ATOM 755 C C . GLN A 1 94 ? -3.467 6.313 2.811 1.00 92.88 94 GLN A C 1
ATOM 757 O O . GLN A 1 94 ? -3.469 6.345 4.044 1.00 92.88 94 GLN A O 1
ATOM 762 N N . ASN A 1 95 ? -4.589 6.436 2.103 1.00 90.88 95 ASN A N 1
ATOM 763 C CA . ASN A 1 95 ? -5.898 6.611 2.724 1.00 90.88 95 ASN A CA 1
ATOM 764 C C . ASN A 1 95 ? -6.280 5.407 3.593 1.00 90.88 95 ASN A C 1
ATOM 766 O O . ASN A 1 95 ? -6.782 5.596 4.703 1.00 90.88 95 ASN A O 1
ATOM 770 N N . ALA A 1 96 ? -6.016 4.183 3.130 1.00 93.50 96 ALA A N 1
ATOM 771 C CA . ALA A 1 96 ? -6.235 2.974 3.919 1.00 93.50 96 ALA A CA 1
ATOM 772 C C . ALA A 1 96 ? -5.387 2.970 5.199 1.00 93.50 96 ALA A C 1
ATOM 774 O O . ALA A 1 96 ? -5.924 2.754 6.286 1.00 93.50 96 ALA A O 1
ATOM 775 N N . TYR A 1 97 ? -4.100 3.317 5.104 1.00 94.81 97 TYR A N 1
ATOM 776 C CA . TYR A 1 97 ? -3.234 3.446 6.275 1.00 94.81 97 TYR A CA 1
ATOM 777 C C . TYR A 1 97 ? -3.781 4.467 7.284 1.00 94.81 97 TYR A C 1
ATOM 779 O O . TYR A 1 97 ? -3.969 4.141 8.453 1.00 94.81 97 TYR A O 1
ATOM 787 N N . LEU A 1 98 ? -4.142 5.679 6.849 1.00 91.50 98 LEU A N 1
ATOM 788 C CA . LEU A 1 98 ? -4.658 6.734 7.737 1.00 91.50 98 LEU A CA 1
ATOM 789 C C . LEU A 1 98 ? -5.972 6.366 8.454 1.00 91.50 98 LEU A C 1
ATOM 791 O O . LEU A 1 98 ? -6.256 6.894 9.541 1.00 91.50 98 LEU A O 1
ATOM 795 N N . LYS A 1 99 ? -6.773 5.461 7.873 1.00 90.31 99 LYS A N 1
ATOM 796 C CA . LYS A 1 99 ? -7.996 4.939 8.502 1.00 90.31 99 LYS A CA 1
ATOM 797 C C . LYS A 1 99 ? -7.706 4.042 9.705 1.00 90.31 99 LYS A C 1
ATOM 799 O O . LYS A 1 99 ? -8.538 4.010 10.602 1.00 90.31 99 LYS A O 1
ATOM 804 N N . ILE A 1 100 ? -6.552 3.371 9.759 1.00 92.62 100 ILE A N 1
ATOM 805 C CA . ILE A 1 100 ? -6.221 2.399 10.819 1.00 92.62 100 ILE A CA 1
ATOM 806 C C . ILE A 1 100 ? -4.849 2.621 11.485 1.00 92.62 100 ILE A C 1
ATOM 808 O O . ILE A 1 100 ? -4.397 1.779 12.252 1.00 92.62 100 ILE A O 1
ATOM 812 N N . ASN A 1 101 ? -4.195 3.763 11.249 1.00 92.38 101 ASN A N 1
ATOM 813 C CA . ASN A 1 101 ? -2.835 4.060 11.729 1.00 92.38 101 ASN A CA 1
ATOM 814 C C . ASN A 1 101 ? -2.685 4.287 13.242 1.00 92.38 101 ASN A C 1
ATOM 816 O O . ASN A 1 101 ? -1.574 4.521 13.708 1.00 92.38 101 ASN A O 1
ATOM 820 N N . THR A 1 102 ? -3.767 4.267 14.017 1.00 92.38 102 THR A N 1
ATOM 821 C CA . THR A 1 102 ? -3.701 4.343 15.480 1.00 92.38 102 THR A CA 1
ATOM 822 C C . THR A 1 102 ? -4.303 3.090 16.084 1.00 92.38 102 THR A C 1
ATOM 824 O O . THR A 1 102 ? -5.286 2.568 15.558 1.00 92.38 102 THR A O 1
ATOM 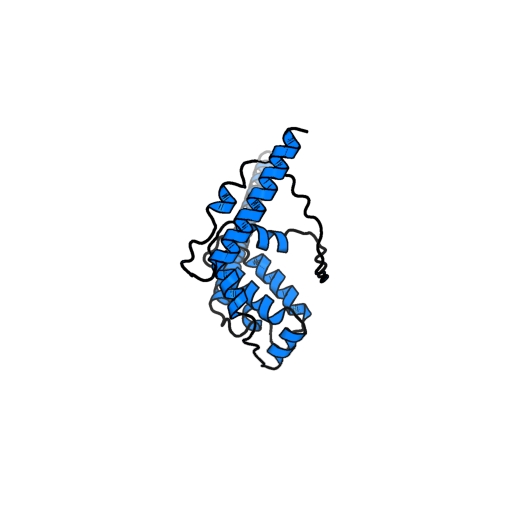827 N N . LEU A 1 103 ? -3.756 2.633 17.214 1.00 92.31 103 LEU A N 1
ATOM 828 C CA . LEU A 1 103 ? -4.213 1.410 17.882 1.00 92.31 103 LEU A CA 1
ATOM 829 C C . LEU A 1 103 ? -5.730 1.429 18.130 1.00 92.31 103 LEU A C 1
ATOM 831 O O . LEU A 1 103 ? -6.426 0.462 17.835 1.00 92.31 103 LEU A O 1
ATOM 835 N N . LYS A 1 104 ? -6.257 2.580 18.566 1.00 92.19 104 LYS A N 1
ATOM 836 C CA . LYS A 1 104 ? -7.696 2.794 18.755 1.00 92.19 104 LYS A CA 1
ATOM 837 C C . LYS A 1 104 ? -8.497 2.559 17.465 1.00 92.19 104 LYS A C 1
ATOM 839 O O . LYS A 1 104 ? -9.446 1.782 17.478 1.00 92.19 104 LYS A O 1
ATOM 844 N N . LYS A 1 105 ? -8.107 3.191 16.349 1.00 91.00 105 LYS A N 1
ATOM 845 C CA . LYS A 1 105 ? -8.789 3.028 15.052 1.00 91.00 105 LYS A CA 1
ATOM 846 C C . LYS A 1 105 ? -8.676 1.596 14.531 1.00 91.00 105 LYS A C 1
ATOM 848 O O . LYS A 1 105 ? -9.649 1.053 14.019 1.00 91.00 105 LYS A O 1
ATOM 853 N N . PHE A 1 106 ? -7.498 0.990 14.672 1.00 92.94 106 PHE A N 1
ATOM 854 C CA . PHE A 1 106 ? -7.247 -0.396 14.294 1.00 92.94 106 PHE A CA 1
ATOM 855 C C . PHE A 1 106 ? -8.210 -1.348 15.011 1.00 92.94 106 PHE A C 1
ATOM 857 O O . PHE A 1 106 ? -8.877 -2.153 14.362 1.00 92.94 106 PHE A O 1
ATOM 864 N N . GLU A 1 107 ? -8.352 -1.219 16.332 1.00 92.25 107 GLU A N 1
ATOM 865 C CA . GLU A 1 107 ? -9.289 -2.037 17.101 1.00 92.25 107 GLU A CA 1
ATOM 866 C C . GLU A 1 107 ? -10.755 -1.779 16.743 1.00 92.25 107 GLU A C 1
ATOM 868 O O . GLU A 1 107 ? -11.533 -2.729 16.652 1.00 92.25 107 GLU A O 1
ATOM 873 N N . GLU A 1 108 ? -11.148 -0.518 16.542 1.00 90.31 108 GLU A N 1
ATOM 874 C CA . GLU A 1 108 ? -12.509 -0.150 16.132 1.00 90.31 108 GLU A CA 1
ATOM 875 C C . GLU A 1 108 ? -12.881 -0.812 14.797 1.00 90.31 108 GLU A C 1
ATOM 877 O O . GLU A 1 108 ? -13.898 -1.509 14.708 1.00 90.31 108 GLU A O 1
ATOM 882 N N . TYR A 1 109 ? -12.008 -0.697 13.792 1.00 89.38 109 TYR A N 1
ATOM 883 C CA . TYR A 1 109 ? -12.179 -1.341 12.489 1.00 89.38 109 TYR A CA 1
ATOM 884 C C . TYR A 1 109 ? -12.156 -2.874 12.587 1.00 89.38 109 TYR A C 1
ATOM 886 O O . TYR A 1 109 ? -12.958 -3.554 11.934 1.00 89.38 109 TYR A O 1
ATOM 894 N N . LYS A 1 110 ? -11.296 -3.446 13.442 1.00 89.94 110 LYS A N 1
ATOM 895 C CA . LYS A 1 110 ? -11.248 -4.896 13.690 1.00 89.94 110 LYS A CA 1
ATOM 896 C C . LYS A 1 110 ? -12.565 -5.405 14.290 1.00 89.94 110 LYS A C 1
ATOM 898 O O . LYS A 1 110 ? -13.087 -6.418 13.829 1.00 89.94 110 LYS A O 1
ATOM 903 N N . LYS A 1 111 ? -13.164 -4.646 15.213 1.00 90.31 111 LYS A N 1
ATOM 904 C CA . LYS A 1 111 ? -14.476 -4.914 15.836 1.00 90.31 111 LYS A CA 1
ATOM 905 C C . LYS A 1 111 ? -15.676 -4.616 14.917 1.00 90.31 111 LYS A C 1
ATOM 907 O O . LYS A 1 111 ? -16.810 -4.840 15.323 1.00 90.31 111 LYS A O 1
ATOM 912 N N . GLY A 1 112 ? -15.453 -4.118 13.696 1.00 84.50 112 GLY A N 1
ATOM 913 C CA . GLY A 1 112 ? -16.519 -3.791 12.739 1.00 84.50 112 GLY A CA 1
ATOM 914 C C . GLY A 1 112 ? -17.218 -2.453 13.001 1.00 84.50 112 GLY A C 1
ATOM 915 O O . GLY A 1 112 ? -18.228 -2.157 12.369 1.00 84.50 112 GLY A O 1
ATOM 916 N N . LYS A 1 113 ? -16.683 -1.621 13.900 1.00 72.88 113 LYS A N 1
ATOM 917 C CA . LYS A 1 113 ? -17.179 -0.264 14.136 1.00 72.88 113 LYS A CA 1
ATOM 918 C C . LYS A 1 113 ? -16.484 0.679 13.153 1.00 72.88 113 LYS A C 1
ATOM 920 O O . LYS A 1 113 ? -15.416 1.205 13.444 1.00 72.88 113 LYS A O 1
ATOM 925 N N . SER A 1 114 ? -17.071 0.868 11.970 1.00 63.91 114 SER A N 1
ATOM 926 C CA . SER A 1 114 ? -16.584 1.880 11.024 1.00 63.91 114 SER A CA 1
ATOM 927 C C . SER A 1 114 ? -16.880 3.277 11.572 1.00 63.91 114 SER A C 1
ATOM 929 O O . SER A 1 114 ? -18.028 3.729 11.587 1.00 63.91 114 SER A O 1
ATOM 931 N N . THR A 1 115 ? -15.851 3.983 12.040 1.00 58.94 115 THR A N 1
ATOM 932 C CA . THR A 1 115 ? -15.964 5.404 12.369 1.00 58.94 115 THR A CA 1
ATOM 933 C C . THR A 1 115 ? -15.942 6.221 11.078 1.00 58.94 115 THR A C 1
ATOM 935 O O . THR A 1 115 ? -14.911 6.717 10.628 1.00 58.94 115 THR A O 1
ATOM 938 N N . ASN A 1 116 ? -17.123 6.424 10.492 1.00 55.53 116 ASN A N 1
ATOM 939 C CA . ASN A 1 116 ? -17.363 7.302 9.335 1.00 55.53 116 ASN A CA 1
ATOM 940 C C . ASN A 1 116 ? -17.039 8.799 9.587 1.00 55.53 116 ASN A C 1
ATOM 942 O O . ASN A 1 116 ? -17.396 9.658 8.784 1.00 55.53 116 ASN A O 1
ATOM 946 N N . MET A 1 117 ? -16.378 9.149 10.695 1.00 46.91 117 MET A N 1
ATOM 947 C CA . MET A 1 117 ? -16.268 10.529 11.176 1.00 46.91 117 MET A CA 1
ATOM 948 C C . MET A 1 117 ? -15.066 11.311 10.627 1.00 46.91 117 MET A C 1
ATOM 950 O O . MET A 1 117 ? -15.135 12.534 10.565 1.00 46.91 117 MET A O 1
ATOM 954 N N . PHE A 1 118 ? -13.974 10.655 10.215 1.00 47.97 118 PHE A N 1
ATOM 955 C CA . PHE A 1 118 ? -12.701 11.358 9.959 1.00 47.97 118 PHE A CA 1
ATOM 956 C C . PHE A 1 118 ? -12.292 11.520 8.492 1.00 47.97 118 PHE A C 1
ATOM 958 O O . PHE A 1 118 ? -11.403 12.316 8.192 1.00 47.97 118 PHE A O 1
ATOM 965 N N . THR A 1 119 ? -12.920 10.817 7.553 1.00 49.84 119 THR A N 1
ATOM 966 C CA . THR A 1 119 ? -12.434 10.792 6.166 1.00 49.84 119 THR A CA 1
ATOM 967 C C . THR A 1 119 ? -13.002 11.912 5.308 1.00 49.84 119 THR A C 1
ATOM 969 O O . THR A 1 119 ? -12.253 12.483 4.529 1.00 49.84 119 THR A O 1
ATOM 972 N N . LYS A 1 120 ? -14.261 12.333 5.474 1.00 46.56 120 LYS A N 1
ATOM 973 C CA . LYS A 1 120 ? -14.872 13.293 4.531 1.00 46.56 120 LYS A CA 1
ATOM 974 C C . LYS A 1 120 ? -14.162 14.657 4.478 1.00 46.56 120 LYS A C 1
ATOM 976 O O . LYS A 1 120 ? -13.965 15.188 3.392 1.00 46.56 120 LYS A O 1
ATOM 981 N N . ASN A 1 121 ? -13.699 15.192 5.613 1.00 42.12 121 ASN A N 1
ATOM 982 C CA . ASN A 1 121 ? -13.014 16.495 5.650 1.00 42.12 121 ASN A CA 1
ATOM 983 C C . ASN A 1 121 ? -11.518 16.426 5.303 1.00 42.12 121 ASN A C 1
ATOM 985 O O . ASN A 1 121 ? -11.007 17.339 4.657 1.00 42.12 121 ASN A O 1
ATOM 989 N N . TYR A 1 122 ? -10.810 15.360 5.689 1.00 44.81 122 TYR A N 1
ATOM 990 C CA . TYR A 1 122 ? -9.383 15.222 5.376 1.00 44.81 122 TYR A CA 1
ATOM 991 C C . TYR A 1 122 ? -9.163 14.741 3.935 1.00 44.81 122 TYR A C 1
ATOM 993 O O . TYR A 1 122 ? -8.266 15.236 3.261 1.00 44.81 122 TYR A O 1
ATOM 1001 N N . VAL A 1 123 ? -10.031 13.855 3.428 1.00 48.78 123 VAL A N 1
ATOM 1002 C CA . VAL A 1 123 ? -10.008 13.380 2.037 1.00 48.78 123 VAL A CA 1
ATOM 1003 C C . VAL A 1 123 ? -10.409 14.493 1.081 1.00 48.78 123 VAL A C 1
ATOM 1005 O O . VAL A 1 123 ? -9.716 14.642 0.088 1.00 48.78 123 VAL A O 1
ATOM 1008 N N . ASN A 1 124 ? -11.411 15.333 1.383 1.00 44.62 124 ASN A N 1
ATOM 1009 C CA . ASN A 1 124 ? -11.725 16.509 0.550 1.00 44.62 124 ASN A CA 1
ATOM 1010 C C . ASN A 1 124 ? -10.588 17.541 0.552 1.00 44.62 124 ASN A C 1
ATOM 1012 O O . ASN A 1 124 ? -10.291 18.146 -0.474 1.00 44.62 124 ASN A O 1
ATOM 1016 N N . LYS A 1 125 ? -9.909 17.733 1.690 1.00 44.22 125 LYS A N 1
ATOM 1017 C CA . LYS A 1 125 ? -8.753 18.636 1.768 1.00 44.22 125 LYS A CA 1
ATOM 1018 C C . LYS A 1 125 ? -7.548 18.077 1.006 1.00 44.22 125 LYS A C 1
ATOM 1020 O O . LYS A 1 125 ? -6.894 18.833 0.300 1.00 44.22 125 LYS A O 1
ATOM 1025 N N . LEU A 1 126 ? -7.291 16.770 1.090 1.00 42.56 126 LEU A N 1
ATOM 1026 C CA . LEU A 1 126 ? -6.230 16.100 0.337 1.00 42.56 126 LEU A CA 1
ATOM 1027 C C . LEU A 1 126 ? -6.549 16.007 -1.154 1.00 42.56 126 LEU A C 1
ATOM 1029 O O . LEU A 1 126 ? -5.684 16.339 -1.938 1.00 42.56 126 LEU A O 1
ATOM 1033 N N . THR A 1 127 ? -7.763 15.653 -1.577 1.00 45.31 127 THR A N 1
ATOM 1034 C CA . THR A 1 127 ? -8.139 15.634 -3.009 1.00 45.31 127 THR A CA 1
ATOM 1035 C C . THR A 1 127 ? -8.051 17.023 -3.641 1.00 45.31 127 THR A C 1
ATOM 1037 O O . THR A 1 127 ? -7.526 17.149 -4.745 1.00 45.31 127 THR A O 1
ATOM 1040 N N . ASN A 1 128 ? -8.428 18.080 -2.913 1.00 45.53 128 ASN A N 1
ATOM 1041 C CA . ASN A 1 128 ? -8.229 19.460 -3.368 1.00 45.53 128 ASN A CA 1
ATOM 1042 C C . ASN A 1 128 ? -6.744 19.877 -3.431 1.00 45.53 128 ASN A C 1
ATOM 1044 O O . ASN A 1 128 ? -6.392 20.734 -4.235 1.00 45.53 128 ASN A O 1
ATOM 1048 N N . LEU A 1 129 ? -5.864 19.267 -2.627 1.00 41.62 129 LEU A N 1
ATOM 1049 C CA . LEU A 1 129 ? -4.406 19.470 -2.683 1.00 41.62 129 LEU A CA 1
ATOM 1050 C C . LEU A 1 129 ? -3.712 18.556 -3.716 1.00 41.62 129 LEU A C 1
ATOM 1052 O O . LEU A 1 129 ? -2.698 18.936 -4.294 1.00 41.62 129 LEU A O 1
ATOM 1056 N N . VAL A 1 130 ? -4.270 17.375 -3.994 1.00 45.50 130 VAL A N 1
ATOM 1057 C CA . VAL A 1 130 ? -3.779 16.373 -4.957 1.00 45.50 130 VAL A CA 1
ATOM 1058 C C . VAL A 1 130 ? -3.866 16.891 -6.397 1.00 45.50 130 VAL A C 1
ATOM 1060 O O . VAL A 1 130 ? -3.029 16.519 -7.222 1.00 45.50 130 VAL A O 1
ATOM 1063 N N . ASN A 1 131 ? -4.785 17.821 -6.673 1.00 49.22 131 ASN A N 1
ATOM 1064 C CA . ASN A 1 131 ? -4.893 18.510 -7.962 1.00 49.22 131 ASN A CA 1
ATOM 1065 C C . ASN A 1 131 ? -3.728 19.482 -8.251 1.00 49.22 131 ASN A C 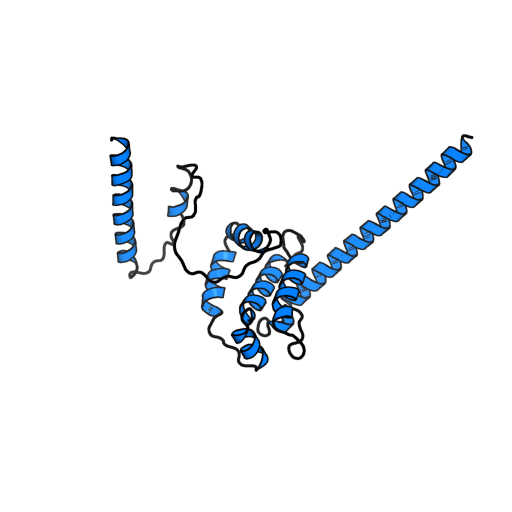1
ATOM 1067 O O . ASN A 1 131 ? -3.538 19.859 -9.403 1.00 49.22 131 ASN A O 1
ATOM 1071 N N . ASN A 1 132 ? -2.893 19.821 -7.259 1.00 46.84 132 ASN A N 1
ATOM 1072 C CA . ASN A 1 132 ? -1.660 20.588 -7.459 1.00 46.84 132 ASN A CA 1
ATOM 1073 C C . ASN A 1 132 ? -0.455 19.633 -7.490 1.00 46.84 132 ASN A C 1
ATOM 1075 O O . ASN A 1 132 ? -0.056 19.066 -6.472 1.00 46.84 132 ASN A O 1
ATOM 1079 N N . GLN A 1 133 ? 0.123 19.412 -8.674 1.00 48.38 133 GLN A N 1
ATOM 1080 C CA . GLN A 1 133 ? 1.168 18.401 -8.901 1.00 48.38 133 GLN A CA 1
ATOM 1081 C C . GLN A 1 133 ? 2.457 18.616 -8.076 1.00 48.38 133 GLN A C 1
ATOM 1083 O O . GLN A 1 133 ? 3.135 17.636 -7.775 1.00 48.38 133 GLN A O 1
ATOM 1088 N N . GLU A 1 134 ? 2.767 19.840 -7.640 1.00 45.06 134 GLU A N 1
ATOM 1089 C CA . GLU A 1 134 ? 4.045 20.175 -6.985 1.00 45.06 1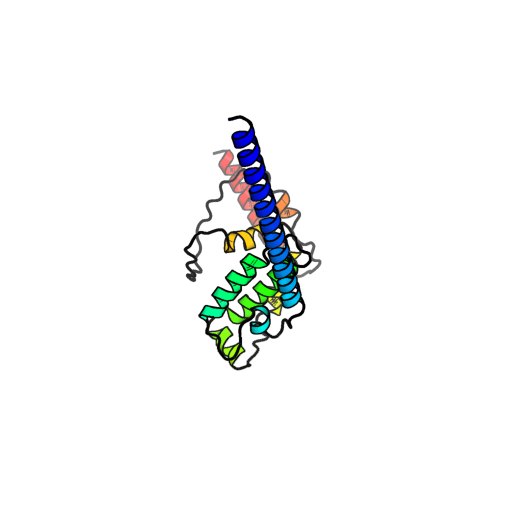34 GLU A CA 1
ATOM 1090 C C . GLU A 1 134 ? 4.109 19.838 -5.482 1.00 45.06 134 GLU A C 1
ATOM 1092 O O . GLU A 1 134 ? 5.156 19.426 -4.983 1.00 45.06 134 GLU A O 1
ATOM 1097 N N . ILE A 1 135 ? 2.992 19.922 -4.747 1.00 45.62 135 ILE A N 1
ATOM 1098 C CA . ILE A 1 135 ? 2.970 19.706 -3.282 1.00 45.62 135 ILE A CA 1
ATOM 1099 C C . ILE A 1 135 ? 3.131 18.214 -2.927 1.00 45.62 135 ILE A C 1
ATOM 1101 O O . ILE A 1 135 ? 3.682 17.860 -1.882 1.00 45.62 135 ILE A O 1
ATOM 1105 N N . ASN A 1 136 ? 2.698 17.321 -3.824 1.00 44.94 136 ASN A N 1
ATOM 1106 C CA . ASN A 1 136 ? 2.685 15.874 -3.590 1.00 44.94 136 ASN A CA 1
ATOM 1107 C C . ASN A 1 136 ? 4.086 15.259 -3.570 1.00 44.94 136 ASN A C 1
ATOM 1109 O O . ASN A 1 136 ? 4.325 14.330 -2.804 1.00 44.94 136 ASN A O 1
ATOM 1113 N N . ASN A 1 137 ? 5.027 15.808 -4.340 1.00 44.78 137 ASN A N 1
ATOM 1114 C CA . ASN A 1 137 ? 6.408 15.340 -4.298 1.00 44.78 137 ASN A CA 1
ATOM 1115 C C . ASN A 1 137 ? 7.062 15.696 -2.962 1.00 44.78 137 ASN A C 1
ATOM 1117 O O . ASN A 1 137 ? 7.792 14.880 -2.426 1.00 44.78 137 ASN A O 1
ATOM 1121 N N . VAL A 1 138 ? 6.757 16.850 -2.367 1.00 44.72 138 VAL A N 1
ATOM 1122 C CA . VAL A 1 138 ? 7.367 17.262 -1.092 1.00 44.72 138 VAL A CA 1
ATOM 1123 C C . VAL A 1 138 ? 6.820 16.451 0.085 1.00 44.72 138 VAL A C 1
ATOM 1125 O O . VAL A 1 138 ? 7.598 15.942 0.885 1.00 44.72 138 VAL A O 1
ATOM 1128 N N . LEU A 1 139 ? 5.498 16.271 0.189 1.00 42.03 139 LEU A N 1
ATOM 1129 C CA . LEU A 1 139 ? 4.901 15.552 1.324 1.00 42.03 139 LEU A CA 1
ATOM 1130 C C . LEU A 1 139 ? 5.182 14.042 1.278 1.00 42.03 139 LEU A C 1
ATOM 1132 O O . LEU A 1 139 ? 5.412 13.422 2.314 1.00 42.03 139 LEU A O 1
ATOM 1136 N N . PHE A 1 140 ? 5.167 13.462 0.074 1.00 45.72 140 PHE A N 1
ATOM 1137 C CA . PHE A 1 140 ? 5.466 12.049 -0.128 1.00 45.72 140 PHE A CA 1
ATOM 1138 C C . PHE A 1 140 ? 6.975 11.806 0.009 1.00 45.72 140 PHE A C 1
ATOM 1140 O O . PHE A 1 140 ? 7.359 10.930 0.774 1.00 45.72 140 PHE A O 1
ATOM 1147 N N . ASN A 1 141 ? 7.847 12.635 -0.586 1.00 42.94 141 ASN A N 1
ATOM 1148 C CA . ASN A 1 141 ? 9.295 12.486 -0.396 1.00 42.94 141 ASN A CA 1
ATOM 1149 C C . ASN A 1 141 ? 9.687 12.657 1.080 1.00 42.94 141 ASN A C 1
ATOM 1151 O O . ASN A 1 141 ? 10.381 11.793 1.595 1.00 42.94 141 ASN A O 1
ATOM 1155 N N . ASN A 1 142 ? 9.159 13.648 1.808 1.00 45.91 142 ASN A N 1
ATOM 1156 C CA . ASN A 1 142 ? 9.491 13.840 3.228 1.00 45.91 142 ASN A CA 1
ATOM 1157 C C . ASN A 1 142 ? 9.076 12.662 4.135 1.00 45.91 142 ASN A C 1
ATOM 1159 O O . ASN A 1 142 ? 9.663 12.484 5.199 1.00 45.91 142 ASN A O 1
ATOM 1163 N N . MET A 1 143 ? 8.101 11.835 3.731 1.00 44.03 143 MET A N 1
ATOM 1164 C CA . MET A 1 143 ? 7.752 10.598 4.448 1.00 44.03 143 MET A CA 1
ATOM 1165 C C . MET A 1 143 ? 8.700 9.423 4.153 1.00 44.03 143 MET A C 1
ATOM 1167 O O . MET A 1 143 ? 8.716 8.462 4.921 1.00 44.03 143 MET A O 1
ATOM 1171 N N . PHE A 1 144 ? 9.484 9.481 3.071 1.00 42.16 144 PHE A N 1
ATOM 1172 C CA . PHE A 1 144 ? 10.344 8.383 2.608 1.00 42.16 144 PHE A CA 1
ATOM 1173 C C . PHE A 1 144 ? 11.844 8.738 2.523 1.00 42.16 144 PHE A C 1
ATOM 1175 O O . PHE A 1 144 ? 12.647 7.839 2.286 1.00 42.16 144 PHE A O 1
ATOM 1182 N N . THR A 1 145 ? 12.250 10.002 2.720 1.00 38.19 145 THR A N 1
ATOM 1183 C CA . THR A 1 145 ? 13.645 10.462 2.533 1.00 38.19 145 THR A CA 1
ATOM 1184 C C . THR A 1 145 ? 14.514 10.507 3.789 1.00 38.19 145 THR A C 1
ATOM 1186 O O . THR A 1 145 ? 15.692 10.841 3.670 1.00 38.19 145 THR A O 1
ATOM 1189 N N . HIS A 1 146 ? 14.017 10.153 4.978 1.00 35.59 146 HIS A N 1
ATOM 1190 C CA . HIS A 1 146 ? 14.887 10.042 6.154 1.00 35.59 146 HIS A CA 1
ATOM 1191 C C . HIS A 1 146 ? 15.235 8.591 6.484 1.00 35.59 146 HIS A C 1
ATOM 1193 O O . HIS A 1 146 ? 14.383 7.770 6.820 1.00 35.59 146 HIS A O 1
ATOM 1199 N N . ASN A 1 147 ? 16.533 8.307 6.348 1.00 35.03 147 ASN A N 1
ATOM 1200 C CA . ASN A 1 147 ? 17.201 7.104 6.812 1.00 35.03 147 ASN A CA 1
ATOM 1201 C C . ASN A 1 147 ? 16.806 6.792 8.265 1.00 35.03 147 ASN A C 1
ATOM 1203 O O . ASN A 1 147 ? 16.980 7.621 9.149 1.00 35.03 147 ASN A O 1
ATOM 1207 N N . ASN A 1 148 ? 16.318 5.569 8.462 1.00 35.94 148 ASN A N 1
ATOM 1208 C CA . ASN A 1 148 ? 16.310 4.747 9.675 1.00 35.94 148 ASN A CA 1
ATOM 1209 C C . ASN A 1 148 ? 15.744 5.251 11.013 1.00 35.94 148 ASN A C 1
ATOM 1211 O O . ASN A 1 148 ? 15.514 4.387 11.847 1.00 35.94 148 ASN A O 1
ATOM 1215 N N . ASP A 1 149 ? 15.368 6.514 11.203 1.00 31.22 149 ASP A N 1
ATOM 1216 C CA . ASP A 1 149 ? 14.699 6.948 12.441 1.00 31.22 149 ASP A CA 1
ATOM 1217 C C . ASP A 1 149 ? 13.438 7.765 12.139 1.00 31.22 149 ASP A C 1
ATOM 1219 O O . ASP A 1 149 ? 13.464 8.984 11.989 1.00 31.22 149 ASP A O 1
ATOM 1223 N N . ILE A 1 150 ? 12.289 7.086 12.062 1.00 36.38 150 ILE A N 1
ATOM 1224 C CA . ILE A 1 150 ? 10.979 7.753 12.103 1.00 36.38 150 ILE A CA 1
ATOM 1225 C C . ILE A 1 150 ? 10.485 7.699 13.548 1.00 36.38 150 ILE A C 1
ATOM 1227 O O . ILE A 1 150 ? 9.690 6.829 13.921 1.00 36.38 150 ILE A O 1
ATOM 1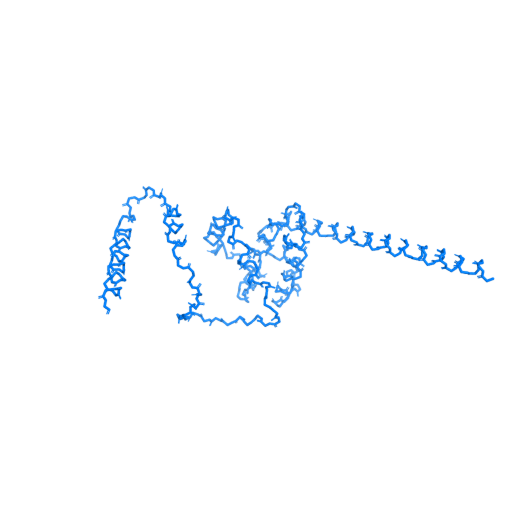231 N N . VAL A 1 151 ? 10.978 8.644 14.350 1.00 25.58 151 VAL A N 1
ATOM 1232 C CA . VAL A 1 151 ? 10.402 9.005 15.648 1.00 25.58 151 VAL A CA 1
ATOM 1233 C C . VAL A 1 151 ? 9.036 9.642 15.382 1.00 25.58 151 VAL A C 1
ATOM 1235 O O . VAL A 1 151 ? 8.929 10.760 14.886 1.00 25.58 151 VAL A O 1
ATOM 1238 N N . PHE A 1 152 ? 7.969 8.901 15.680 1.00 34.34 152 PHE A N 1
ATOM 1239 C CA . PHE A 1 152 ? 6.633 9.466 15.852 1.00 34.34 152 PHE A CA 1
ATOM 1240 C C . PHE A 1 152 ? 6.527 9.947 17.300 1.00 34.34 152 PHE A C 1
ATOM 1242 O O . PHE A 1 152 ? 5.993 9.233 18.145 1.00 34.34 152 PHE A O 1
ATOM 1249 N N . GLU A 1 153 ? 7.026 11.146 17.591 1.00 25.89 153 GLU A N 1
ATOM 1250 C CA . GLU A 1 153 ? 6.604 11.861 18.794 1.00 25.89 153 GLU A CA 1
ATOM 1251 C C . GLU A 1 153 ? 5.626 12.967 18.427 1.00 25.89 153 GLU A C 1
ATOM 1253 O O . GLU A 1 153 ? 5.859 13.830 17.579 1.00 25.89 153 GLU A O 1
ATOM 1258 N N . GLN A 1 154 ? 4.473 12.891 19.080 1.00 41.44 154 GLN A N 1
ATOM 1259 C CA . GLN A 1 154 ? 3.515 13.968 19.155 1.00 41.44 154 GLN A CA 1
ATOM 1260 C C . GLN A 1 154 ? 4.164 15.136 19.893 1.00 41.44 154 GLN A C 1
ATOM 1262 O O . GLN A 1 154 ? 4.229 15.118 21.113 1.00 41.44 154 GLN A O 1
ATOM 1267 N N . HIS A 1 155 ? 4.536 16.193 19.182 1.00 25.91 155 HIS A N 1
ATOM 1268 C CA . HIS A 1 155 ? 4.576 17.514 19.791 1.00 25.91 155 HIS A CA 1
ATOM 1269 C C . HIS A 1 155 ? 3.897 18.528 18.875 1.00 25.91 155 HIS A C 1
ATOM 1271 O O . HIS A 1 155 ? 4.454 19.050 17.914 1.00 25.91 155 HIS A O 1
ATOM 1277 N N . LEU A 1 156 ? 2.645 18.828 19.231 1.00 39.31 156 LEU A N 1
ATOM 1278 C CA . LEU A 1 156 ? 2.172 20.203 19.201 1.00 39.31 156 LEU A CA 1
ATOM 1279 C C . LEU A 1 156 ? 3.164 21.019 20.040 1.00 39.31 156 LEU A C 1
ATOM 1281 O O . LEU A 1 156 ? 3.103 20.969 21.263 1.00 39.31 156 LEU A O 1
ATOM 1285 N N . ASN A 1 157 ? 4.101 21.714 19.400 1.00 28.16 157 ASN A N 1
ATOM 1286 C CA . ASN A 1 157 ? 4.570 22.992 19.909 1.00 28.16 157 ASN A CA 1
ATOM 1287 C C . ASN A 1 157 ? 5.255 23.827 18.829 1.00 28.16 157 ASN A C 1
ATOM 1289 O O . ASN A 1 157 ? 5.978 23.351 17.961 1.00 28.16 157 ASN A O 1
ATOM 1293 N N . THR A 1 158 ? 4.932 25.106 18.918 1.00 44.38 158 THR A N 1
ATOM 1294 C CA . THR A 1 158 ? 5.443 26.263 18.197 1.00 44.38 158 THR A CA 1
ATOM 1295 C C . THR A 1 158 ? 6.968 26.357 18.223 1.00 44.38 158 THR A C 1
ATOM 1297 O O . THR A 1 158 ? 7.553 26.272 19.299 1.00 44.38 158 THR A O 1
ATOM 1300 N N . GLY A 1 159 ? 7.597 26.671 17.085 1.00 30.94 159 GLY A N 1
ATOM 1301 C CA . GLY A 1 159 ? 8.949 27.238 17.085 1.00 30.94 159 GLY A CA 1
ATOM 1302 C C . GLY A 1 159 ? 9.825 26.849 15.898 1.00 30.94 159 GLY A C 1
ATOM 1303 O O . GLY A 1 159 ? 10.220 25.702 15.765 1.00 30.94 159 GLY A O 1
ATOM 1304 N N . HIS A 1 160 ? 10.171 27.864 15.103 1.00 28.55 160 HIS A N 1
ATOM 1305 C CA . HIS A 1 160 ? 11.357 27.971 14.245 1.00 28.55 160 HIS A CA 1
ATOM 1306 C C . HIS A 1 160 ? 11.557 26.956 13.104 1.00 28.55 160 HIS A C 1
ATOM 1308 O O . HIS A 1 160 ? 12.268 25.967 13.220 1.00 28.55 160 HIS A O 1
ATOM 1314 N N . PHE A 1 161 ? 11.062 27.338 11.921 1.00 28.38 161 PHE A N 1
ATOM 1315 C CA . PHE A 1 161 ? 11.687 26.972 10.649 1.00 28.38 161 PHE A CA 1
ATOM 1316 C C . PHE A 1 161 ? 12.733 28.035 10.282 1.00 28.38 161 PHE A C 1
ATOM 1318 O O . PHE A 1 161 ? 12.379 29.177 9.990 1.00 28.38 161 PHE A O 1
ATOM 1325 N N . SER A 1 162 ? 14.013 27.668 10.268 1.00 27.91 162 SER A N 1
ATOM 1326 C CA . SER A 1 162 ? 15.054 28.417 9.560 1.00 27.91 162 SER A CA 1
ATOM 1327 C C . SER A 1 162 ? 15.011 28.030 8.080 1.00 27.91 162 SER A C 1
ATOM 1329 O O . SER A 1 162 ? 15.651 27.082 7.636 1.00 27.91 162 SER A O 1
ATOM 1331 N N . VAL A 1 163 ? 14.212 28.760 7.304 1.00 31.75 163 VAL A N 1
ATOM 1332 C CA . VAL A 1 163 ? 14.288 28.731 5.838 1.00 31.75 163 VAL A CA 1
ATOM 1333 C C . VAL A 1 163 ? 15.281 29.812 5.427 1.00 31.75 163 VAL A C 1
ATOM 1335 O O . VAL A 1 163 ? 15.124 30.964 5.821 1.00 31.75 163 VAL A O 1
ATOM 1338 N N . SER A 1 164 ? 16.324 29.467 4.671 1.00 30.14 164 SER A N 1
ATOM 1339 C CA . SER A 1 164 ? 17.175 30.473 4.036 1.00 30.14 164 SER A CA 1
ATOM 1340 C C . SER A 1 164 ? 16.383 31.159 2.920 1.00 30.14 164 SER A C 1
ATOM 1342 O O . SER A 1 164 ? 15.854 30.526 2.005 1.00 30.14 164 SER A O 1
ATOM 1344 N N . PHE A 1 165 ? 16.243 32.476 3.049 1.00 31.75 165 PHE A N 1
ATOM 1345 C CA . PHE A 1 165 ? 15.427 33.317 2.186 1.00 31.75 165 PHE A CA 1
ATOM 1346 C C . PHE A 1 165 ? 16.274 33.884 1.045 1.00 31.75 165 PHE A C 1
ATOM 1348 O O . PHE A 1 165 ? 17.034 34.824 1.259 1.00 31.75 165 PHE A O 1
ATOM 1355 N N . ASN A 1 166 ? 16.075 33.391 -0.178 1.00 35.38 166 ASN A N 1
ATOM 1356 C CA . ASN A 1 166 ? 16.339 34.211 -1.360 1.00 35.38 166 ASN A CA 1
ATOM 1357 C C . ASN A 1 166 ? 15.069 35.022 -1.640 1.00 35.38 166 ASN A C 1
ATOM 1359 O O . ASN A 1 166 ? 14.036 34.507 -2.074 1.00 35.38 166 ASN A O 1
ATOM 1363 N N . SER A 1 167 ? 15.144 36.286 -1.236 1.00 45.19 167 SER A N 1
ATOM 1364 C CA . SER A 1 167 ? 14.077 37.275 -1.186 1.00 45.19 167 SER A CA 1
ATOM 1365 C C . SER A 1 167 ? 13.654 37.737 -2.589 1.00 45.19 167 SER A C 1
ATOM 1367 O O . SER A 1 167 ? 14.423 37.672 -3.539 1.00 45.19 167 SER A O 1
ATOM 1369 N N . LEU A 1 168 ? 12.405 38.204 -2.694 1.00 43.41 168 LEU A N 1
ATOM 1370 C CA . LEU A 1 168 ? 11.715 38.821 -3.847 1.00 43.41 168 LEU A CA 1
ATOM 1371 C C . LEU A 1 168 ? 10.884 37.922 -4.782 1.00 43.41 168 LEU A C 1
ATOM 1373 O O . LEU A 1 168 ? 9.861 38.397 -5.265 1.00 43.41 168 LEU A O 1
ATOM 1377 N N . GLY A 1 169 ? 11.200 36.639 -4.982 1.00 43.16 169 GLY A N 1
ATOM 1378 C CA . GLY A 1 169 ? 10.437 35.800 -5.936 1.00 43.16 169 GLY A CA 1
ATOM 1379 C C . GLY A 1 169 ? 9.092 35.242 -5.434 1.00 43.16 169 GLY A C 1
ATOM 1380 O O . GLY A 1 169 ? 8.210 34.931 -6.227 1.00 43.16 169 GLY A O 1
ATOM 1381 N N . ILE A 1 170 ? 8.918 35.093 -4.116 1.00 46.44 170 ILE A N 1
ATOM 1382 C CA . ILE A 1 170 ? 7.823 34.285 -3.537 1.00 46.44 170 ILE A CA 1
ATOM 1383 C C . ILE A 1 170 ? 6.587 35.127 -3.177 1.00 46.44 170 ILE A C 1
ATOM 1385 O O . ILE A 1 170 ? 5.463 34.626 -3.205 1.00 46.44 170 ILE A O 1
ATOM 1389 N N . LEU A 1 171 ? 6.755 36.421 -2.890 1.00 42.75 171 LEU A N 1
ATOM 1390 C CA . LEU A 1 171 ? 5.637 37.284 -2.483 1.00 42.75 171 LEU A CA 1
ATOM 1391 C C . LEU A 1 171 ? 4.646 37.561 -3.624 1.00 42.75 171 LEU A C 1
ATOM 1393 O O . LEU A 1 171 ? 3.457 37.716 -3.356 1.00 42.75 171 LEU A O 1
ATOM 1397 N N . SER A 1 172 ? 5.090 37.557 -4.885 1.00 44.28 172 SER A N 1
ATOM 1398 C CA . SER A 1 172 ? 4.199 37.713 -6.044 1.00 44.28 172 SER A CA 1
ATOM 1399 C C . SER A 1 172 ? 3.328 36.473 -6.291 1.00 44.28 172 SER A C 1
ATOM 1401 O O . SER A 1 172 ? 2.160 36.608 -6.651 1.00 44.28 172 SER A O 1
ATOM 1403 N N . ASN A 1 173 ? 3.850 35.273 -6.017 1.00 41.19 173 ASN A N 1
ATOM 1404 C CA . ASN A 1 173 ? 3.136 34.006 -6.221 1.00 41.19 173 ASN A CA 1
ATOM 1405 C C . ASN A 1 173 ? 2.215 33.617 -5.053 1.00 41.19 173 ASN A C 1
ATOM 1407 O O . ASN A 1 173 ? 1.288 32.824 -5.227 1.00 41.19 173 ASN A O 1
ATOM 1411 N N . LEU A 1 174 ? 2.420 34.191 -3.864 1.00 45.84 174 LEU A N 1
ATOM 1412 C CA . LEU A 1 174 ? 1.560 33.912 -2.712 1.00 45.84 174 LEU A CA 1
ATOM 1413 C C . LEU A 1 174 ? 0.175 34.576 -2.820 1.00 45.84 174 LEU A C 1
ATOM 1415 O O . LEU A 1 174 ? -0.778 34.103 -2.205 1.00 45.84 174 LEU A O 1
ATOM 1419 N N . PHE A 1 175 ? 0.041 35.659 -3.596 1.00 47.31 175 PHE A N 1
ATOM 1420 C CA . PHE A 1 175 ? -1.224 36.397 -3.718 1.00 47.31 175 PHE A CA 1
ATOM 1421 C C . PHE A 1 175 ? -2.044 36.045 -4.965 1.00 47.31 175 PHE A C 1
ATOM 1423 O O . PHE A 1 175 ? -3.257 36.257 -4.959 1.00 47.31 175 PHE A O 1
ATOM 1430 N N . SER A 1 176 ? -1.439 35.440 -5.992 1.00 47.09 176 SER A N 1
ATOM 1431 C CA . SER A 1 176 ? -2.169 34.913 -7.156 1.00 47.09 176 SER A CA 1
ATOM 1432 C C . SER A 1 176 ? -2.947 33.624 -6.849 1.00 47.09 176 SER A C 1
ATOM 1434 O O . SER A 1 176 ? -3.820 33.232 -7.619 1.00 47.09 176 SER A O 1
ATOM 1436 N N . THR A 1 177 ? -2.685 32.992 -5.700 1.00 45.88 177 THR A N 1
ATOM 1437 C CA . THR A 1 177 ? -3.295 31.721 -5.273 1.00 45.88 177 THR A CA 1
ATOM 1438 C C . THR A 1 177 ? -4.391 31.875 -4.211 1.00 45.88 177 THR A C 1
ATOM 1440 O O . THR A 1 177 ? -4.943 30.880 -3.738 1.00 45.88 177 THR A O 1
ATOM 1443 N N . LEU A 1 178 ? -4.778 33.107 -3.854 1.00 43.94 178 LEU A N 1
ATOM 1444 C CA . LEU A 1 178 ? -5.914 33.340 -2.960 1.00 43.94 178 LEU A CA 1
ATOM 1445 C C . LEU A 1 178 ? -7.241 33.064 -3.694 1.00 43.94 178 LEU A C 1
ATOM 1447 O O . LEU A 1 178 ? -7.556 33.741 -4.680 1.00 43.94 178 LEU A O 1
ATOM 1451 N N . PRO A 1 179 ? -8.065 32.111 -3.216 1.00 44.66 179 PRO A N 1
ATOM 1452 C CA . PRO A 1 179 ? -9.293 31.736 -3.898 1.00 44.66 179 PRO A CA 1
ATOM 1453 C C . PRO A 1 179 ? -10.272 32.916 -3.947 1.00 44.66 179 PRO A C 1
ATOM 1455 O O . PRO A 1 179 ? -10.662 33.488 -2.920 1.00 44.66 179 PRO A O 1
ATOM 1458 N N . HIS A 1 180 ? -10.714 33.251 -5.161 1.00 44.03 180 HIS A N 1
ATOM 1459 C CA . HIS A 1 180 ? -11.847 34.138 -5.426 1.00 44.03 180 HIS A CA 1
ATOM 1460 C C . HIS A 1 180 ? -13.162 33.416 -5.076 1.00 44.03 180 HIS A C 1
ATOM 1462 O O . HIS A 1 180 ? -13.971 33.072 -5.928 1.00 44.03 180 HIS A O 1
ATOM 1468 N N . GLY A 1 181 ? -13.356 33.126 -3.788 1.00 46.78 181 GLY A N 1
ATOM 1469 C CA . GLY A 1 181 ? -14.606 32.592 -3.256 1.00 46.78 181 GLY A CA 1
ATOM 1470 C C . GLY A 1 181 ? -15.614 33.715 -3.022 1.00 46.78 181 GLY A C 1
ATOM 1471 O O . GLY A 1 181 ? -15.367 34.608 -2.211 1.00 46.78 181 GLY A O 1
ATOM 1472 N N . ASN A 1 182 ? -16.757 33.651 -3.708 1.00 45.09 182 ASN A N 1
ATOM 1473 C CA . ASN A 1 182 ? -17.827 34.660 -3.737 1.00 45.09 182 ASN A CA 1
ATOM 1474 C C . ASN A 1 182 ? -18.708 34.697 -2.461 1.00 45.09 182 ASN A C 1
ATOM 1476 O O . ASN A 1 182 ? -19.864 35.120 -2.493 1.00 45.09 182 ASN A O 1
ATOM 1480 N N . ASN A 1 183 ? -18.187 34.241 -1.317 1.00 47.59 183 ASN A N 1
ATOM 1481 C CA . ASN A 1 183 ? -18.949 34.151 -0.073 1.00 47.59 183 ASN A CA 1
ATOM 1482 C C . ASN A 1 183 ? -18.845 35.452 0.737 1.00 47.59 183 ASN A C 1
ATOM 1484 O O . ASN A 1 183 ? -17.810 35.779 1.315 1.00 47.59 183 ASN A O 1
ATOM 1488 N N . ARG A 1 184 ? -19.970 36.175 0.828 1.00 53.16 184 ARG A N 1
ATOM 1489 C CA . ARG A 1 184 ? -20.129 37.486 1.495 1.00 53.16 184 ARG A CA 1
ATOM 1490 C C . ARG A 1 184 ? -19.809 37.522 3.004 1.00 53.16 184 ARG A C 1
ATOM 1492 O O . ARG A 1 184 ? -19.900 38.591 3.594 1.00 53.16 184 ARG A O 1
ATOM 1499 N N . ARG A 1 185 ? -19.431 36.403 3.638 1.00 54.94 185 ARG A N 1
ATOM 1500 C CA . ARG A 1 185 ? -19.092 36.347 5.077 1.00 54.94 185 ARG A CA 1
ATOM 1501 C C . ARG A 1 185 ? -17.589 36.449 5.388 1.00 54.94 185 ARG A C 1
ATOM 1503 O O . ARG A 1 185 ? -17.248 36.715 6.532 1.00 54.94 185 ARG A O 1
ATOM 1510 N N . ASP A 1 186 ? -16.706 36.340 4.390 1.00 56.53 186 ASP A N 1
ATOM 1511 C CA . ASP A 1 186 ? -15.240 36.331 4.599 1.00 56.53 186 ASP A CA 1
ATOM 1512 C C . ASP A 1 186 ? -14.547 37.691 4.387 1.00 56.53 186 ASP A C 1
ATOM 1514 O O . ASP A 1 186 ? -13.319 37.801 4.449 1.00 56.53 186 ASP A O 1
ATOM 1518 N N . THR A 1 187 ? -15.301 38.764 4.136 1.00 58.81 187 THR A N 1
ATOM 1519 C CA . THR A 1 187 ? -14.736 40.100 3.868 1.00 58.81 187 THR A CA 1
ATOM 1520 C C . THR A 1 187 ? -14.035 40.707 5.087 1.00 58.81 187 THR A C 1
ATOM 1522 O O . THR A 1 187 ? -13.055 41.434 4.929 1.00 58.81 187 THR A O 1
ATOM 1525 N N . SER A 1 188 ? -14.469 40.360 6.304 1.00 72.62 188 SER A N 1
ATOM 1526 C CA . SER A 1 188 ? -13.877 40.866 7.551 1.00 72.62 188 SER A CA 1
ATOM 1527 C C . SER A 1 188 ? -12.446 40.354 7.764 1.00 72.62 188 SER A C 1
ATOM 1529 O O . SER A 1 188 ? -11.522 41.142 7.974 1.00 72.62 188 SER A O 1
ATOM 1531 N N . LEU A 1 189 ? -12.229 39.043 7.601 1.00 72.31 189 LEU A N 1
ATOM 1532 C CA . LEU A 1 189 ? -10.916 38.423 7.797 1.00 72.31 189 LEU A CA 1
ATOM 1533 C C . LEU A 1 189 ? -9.907 38.892 6.737 1.00 72.31 189 LEU A C 1
ATOM 1535 O O . LEU A 1 189 ? -8.756 39.185 7.057 1.00 72.31 189 LEU A O 1
ATOM 1539 N N . LYS A 1 190 ? -10.355 39.046 5.483 1.00 74.25 190 LYS A N 1
ATOM 1540 C CA . LYS A 1 190 ? -9.523 39.579 4.390 1.00 74.25 190 LYS A CA 1
ATOM 1541 C C . LYS A 1 190 ? -9.066 41.014 4.666 1.00 74.25 190 LYS A C 1
ATOM 1543 O O . LYS A 1 190 ? -7.892 41.331 4.476 1.00 74.25 190 LYS A O 1
ATOM 1548 N N . ASN A 1 191 ? -9.962 41.867 5.160 1.00 74.69 191 ASN A N 1
ATOM 1549 C CA . ASN A 1 191 ? -9.629 43.250 5.503 1.00 74.69 191 ASN A CA 1
ATOM 1550 C C . ASN A 1 191 ? -8.691 43.336 6.715 1.00 74.69 191 ASN A C 1
ATOM 1552 O O . ASN A 1 191 ? -7.799 44.185 6.734 1.00 74.69 191 ASN A O 1
ATOM 1556 N N . MET A 1 192 ? -8.845 42.439 7.691 1.00 83.12 192 MET A N 1
ATOM 1557 C CA . MET A 1 192 ? -7.951 42.350 8.846 1.00 83.12 192 MET A CA 1
ATOM 1558 C C . MET A 1 192 ? -6.535 41.920 8.434 1.00 83.12 192 MET A C 1
ATOM 1560 O O . MET A 1 192 ? -5.566 42.594 8.780 1.00 83.12 192 MET A O 1
ATOM 1564 N N . LEU A 1 193 ? -6.410 40.863 7.624 1.00 79.81 193 LEU A N 1
ATOM 1565 C CA . LEU A 1 193 ? -5.116 40.382 7.124 1.00 79.81 193 LEU A CA 1
ATOM 1566 C C . LEU A 1 193 ? -4.405 41.426 6.257 1.00 79.81 193 LEU A C 1
ATOM 1568 O O . LEU A 1 193 ? -3.199 41.624 6.397 1.00 79.81 193 LEU A O 1
ATOM 1572 N N . ARG A 1 194 ? -5.150 42.153 5.414 1.00 83.19 194 ARG A N 1
ATOM 1573 C CA . ARG A 1 194 ? -4.591 43.235 4.592 1.00 83.19 194 ARG A CA 1
ATOM 1574 C C . ARG A 1 194 ? -4.000 44.360 5.447 1.00 83.19 194 ARG A C 1
ATOM 1576 O O . ARG A 1 194 ? -2.927 44.857 5.125 1.00 83.19 194 ARG A O 1
ATOM 1583 N N . ARG A 1 195 ? -4.661 44.736 6.548 1.00 84.12 195 ARG A N 1
ATOM 1584 C CA . ARG A 1 195 ? -4.162 45.770 7.473 1.00 84.12 195 ARG A CA 1
ATOM 1585 C C . ARG A 1 195 ? -2.889 45.332 8.194 1.00 84.12 195 ARG A C 1
ATOM 1587 O O . ARG A 1 195 ? -1.941 46.108 8.247 1.00 84.12 195 ARG A O 1
ATOM 1594 N N . ILE A 1 196 ? -2.853 44.094 8.689 1.00 88.12 196 ILE A N 1
ATOM 1595 C CA . ILE A 1 196 ? -1.664 43.531 9.351 1.00 88.12 196 ILE A CA 1
ATOM 1596 C C . ILE A 1 196 ? -0.482 43.501 8.377 1.00 88.12 196 ILE A C 1
ATOM 1598 O O . ILE A 1 196 ? 0.621 43.906 8.730 1.00 88.12 196 ILE A O 1
ATOM 1602 N N . PHE A 1 197 ? -0.718 43.098 7.128 1.00 88.38 197 PHE A N 1
ATOM 1603 C CA . PHE A 1 197 ? 0.325 43.073 6.108 1.00 88.38 197 PHE A CA 1
ATOM 1604 C C . PHE A 1 197 ? 0.876 44.470 5.792 1.00 88.38 197 PHE A C 1
ATOM 1606 O O . PHE A 1 197 ? 2.090 44.657 5.795 1.00 88.38 197 PHE A O 1
ATOM 1613 N N . CYS A 1 198 ? 0.009 45.468 5.584 1.00 89.06 198 CYS A N 1
ATOM 1614 C CA . CYS A 1 198 ? 0.448 46.852 5.371 1.00 89.06 198 CYS A CA 1
ATOM 1615 C C . CYS A 1 198 ? 1.286 47.375 6.545 1.00 89.06 198 CYS A C 1
ATOM 1617 O O . CYS A 1 198 ? 2.261 48.088 6.325 1.00 89.06 198 CYS A O 1
ATOM 1619 N N . PHE A 1 199 ? 0.939 46.988 7.773 1.00 90.88 199 PHE A N 1
ATOM 1620 C CA . PHE A 1 199 ? 1.685 47.368 8.968 1.00 90.88 199 PHE A CA 1
ATOM 1621 C C . PHE A 1 199 ? 3.086 46.738 9.000 1.00 90.88 199 PHE A C 1
ATOM 1623 O O . PHE A 1 199 ? 4.067 47.433 9.243 1.00 90.88 199 PHE A O 1
ATOM 1630 N N . ILE A 1 200 ? 3.197 45.445 8.673 1.00 90.44 200 ILE A N 1
ATOM 1631 C CA . ILE A 1 200 ? 4.487 44.741 8.594 1.00 90.44 200 ILE A CA 1
ATOM 1632 C C . ILE A 1 200 ? 5.374 45.353 7.503 1.00 90.44 200 ILE A C 1
ATOM 1634 O O . ILE A 1 200 ? 6.550 45.605 7.745 1.00 90.44 200 ILE A O 1
ATOM 1638 N N . VAL A 1 201 ? 4.820 45.641 6.322 1.00 90.75 201 VAL A N 1
ATOM 1639 C CA . VAL A 1 201 ? 5.575 46.275 5.229 1.00 90.75 201 VAL A CA 1
ATOM 1640 C C . VAL A 1 201 ? 6.046 47.677 5.622 1.00 90.75 201 VAL A C 1
ATOM 1642 O O . VAL A 1 201 ? 7.197 48.014 5.368 1.00 90.75 201 VAL A O 1
ATOM 1645 N N . ALA A 1 202 ? 5.205 48.474 6.286 1.00 91.25 202 ALA A N 1
ATOM 1646 C CA . ALA A 1 202 ? 5.597 49.798 6.767 1.00 91.25 202 ALA A CA 1
ATOM 1647 C C . ALA A 1 202 ? 6.748 49.730 7.787 1.00 91.25 202 ALA A C 1
ATOM 1649 O O . ALA A 1 202 ? 7.688 50.514 7.691 1.00 91.25 202 ALA A O 1
ATOM 1650 N N . ILE A 1 203 ? 6.715 48.763 8.713 1.00 92.62 203 ILE A N 1
ATOM 1651 C CA . ILE A 1 203 ? 7.813 48.518 9.662 1.00 92.62 203 ILE A CA 1
ATOM 1652 C C . ILE A 1 203 ? 9.095 48.126 8.925 1.00 92.62 203 ILE A C 1
ATOM 1654 O O . ILE A 1 203 ? 10.157 48.661 9.225 1.00 92.62 203 ILE A O 1
ATOM 1658 N N . LEU A 1 204 ? 9.007 47.217 7.951 1.00 89.12 204 LEU A N 1
ATOM 1659 C CA . LEU A 1 204 ? 10.171 46.777 7.180 1.00 89.12 204 LEU A CA 1
ATOM 1660 C C . LEU A 1 204 ? 10.793 47.919 6.368 1.00 89.12 204 LEU A C 1
ATOM 1662 O O . LEU A 1 204 ? 12.013 47.988 6.282 1.00 89.12 204 LEU A O 1
ATOM 1666 N N . ILE A 1 205 ? 9.979 48.824 5.817 1.00 92.00 205 ILE A N 1
ATOM 1667 C CA . ILE A 1 205 ? 10.470 50.026 5.131 1.00 92.00 205 ILE A CA 1
ATOM 1668 C C . ILE A 1 205 ? 11.156 50.959 6.132 1.00 92.00 205 ILE A C 1
ATOM 1670 O O . ILE A 1 205 ? 12.270 51.396 5.875 1.00 92.00 205 ILE A O 1
ATOM 1674 N N . LEU A 1 206 ? 10.541 51.234 7.287 1.00 90.12 206 LEU A N 1
ATOM 1675 C CA . LEU A 1 206 ? 11.134 52.102 8.313 1.00 90.12 206 LEU A CA 1
ATOM 1676 C C . LEU A 1 206 ? 12.472 51.562 8.839 1.00 90.12 206 LEU A C 1
ATOM 1678 O O . LEU A 1 206 ? 13.393 52.341 9.060 1.00 90.12 206 LEU A O 1
ATOM 1682 N N . LEU A 1 207 ? 12.601 50.240 8.977 1.00 86.88 207 LEU A N 1
ATOM 1683 C CA . LEU A 1 207 ? 13.845 49.578 9.381 1.00 86.88 207 LEU A CA 1
ATOM 1684 C C . LEU A 1 207 ? 14.966 49.660 8.333 1.00 86.88 207 LEU A C 1
ATOM 1686 O O . LEU A 1 207 ? 16.110 49.409 8.682 1.00 86.88 207 LEU A O 1
ATOM 1690 N N . GLN A 1 208 ? 14.675 49.986 7.069 1.00 84.44 208 GLN A N 1
ATOM 1691 C CA . GLN A 1 208 ? 15.709 50.190 6.043 1.00 84.44 208 GLN A CA 1
ATOM 1692 C C . GLN A 1 208 ? 16.316 51.601 6.061 1.00 84.44 208 GLN A C 1
ATOM 1694 O O . GLN A 1 208 ? 17.332 51.822 5.407 1.00 84.44 208 GLN A O 1
ATOM 1699 N N . PHE A 1 209 ? 15.698 52.549 6.774 1.00 76.75 209 PHE A N 1
ATOM 1700 C CA . PHE A 1 209 ? 16.152 53.944 6.873 1.00 76.75 209 PHE A CA 1
ATOM 1701 C C . PHE A 1 209 ? 16.769 54.296 8.237 1.00 76.75 209 PHE A C 1
ATOM 1703 O O . PHE A 1 209 ? 17.141 55.452 8.446 1.00 76.75 209 PHE A O 1
ATOM 1710 N N . LEU A 1 210 ? 16.862 53.321 9.145 1.00 71.81 210 LEU A N 1
ATOM 1711 C CA . LEU A 1 210 ? 17.582 53.399 10.419 1.00 71.81 210 LEU A CA 1
ATOM 1712 C C . LEU A 1 210 ? 18.939 52.703 10.289 1.00 71.81 210 LEU A C 1
ATOM 1714 O O . LEU A 1 210 ? 19.916 53.253 10.838 1.00 71.81 210 LEU A O 1
#

Secondary structure (DSSP, 8-state):
-HHHHHHHHHHHHHHHHHHHHHHHHHHHHHHHHHHHHHHHHHHS-TT-HHHHTT--TTT--HHHHHHHHHHHHHHH-TTT---TTHHHHHHHHHHHHHHH-SHHHHHHHHTT---TTSHHHHHHHHHHHHTSHHHHHHHHHHHHSS-S-------------------SSHHHHHHTTS-----TTSHHHHHHHHHHHHHHHHHHHHTT--

Radius of gyration: 26.54 Å; chains: 1; bounding box: 68×75×51 Å